Protein AF-A0A1G1LK94-F1 (afdb_monomer)

Nearest PDB structures (foldseek):
  8bf3-assembly1_A  TM=6.857E-01  e=1.288E-08  uncultured bacterium
  8bbp-assembly1_A  TM=6.852E-01  e=1.649E-08  uncultured bacterium
  7auy-assembly2_B  TM=5.727E-01  e=7.378E-09  uncultured bacterium
  7b1x-assembly1_A  TM=5.642E-01  e=3.062E-08  uncultured bacterium
  7atd-assembly2_B  TM=6.338E-01  e=6.047E-08  uncultured bacterium

Secondary structure (DSSP, 8-state):
-----------HHHHHHHHHHHHHHHHHHHHHHHHHHHHHS---S-HHHHHHHHHHHHHHHHHHHHHHHH-S---EEEEE--SS--EEEEE-TT--TTSPEEEEEEEPPTT--HHHHTHHHHHHHHHHT-EEEEE-----SS--HHHHHHHHHHHHHHHHHS-EEEEEEEEEEBTHHHHHHHHHHHH-TTT-SEEEEES-SSSSTTGGG----GGGGGG--EEEEE---SSHHHHHHHHHHHHHHHHTT--EEEEE-SSTGGGSHHHHHHHHHHHHHHHHHHHHTT---S---HHHHHHHHHHHHHH--

Structure (mmCIF, N/CA/C/O backbone):
data_AF-A0A1G1LK94-F1
#
_entry.id   AF-A0A1G1LK94-F1
#
loop_
_atom_site.group_PDB
_atom_site.id
_atom_site.type_symbol
_atom_site.label_atom_id
_atom_site.label_alt_id
_atom_site.label_comp_id
_atom_site.label_asym_id
_atom_site.label_entity_id
_atom_site.label_seq_id
_atom_site.pdbx_PDB_ins_code
_atom_site.Cartn_x
_atom_site.Cartn_y
_atom_site.Cartn_z
_atom_site.occupancy
_atom_site.B_iso_or_equiv
_atom_site.auth_seq_id
_atom_site.auth_comp_id
_atom_site.auth_asym_id
_atom_site.auth_atom_id
_atom_site.pdbx_PDB_model_num
ATOM 1 N N . MET A 1 1 ? 32.579 9.281 50.297 1.00 31.52 1 MET A N 1
ATOM 2 C CA . MET A 1 1 ? 32.222 10.697 50.062 1.00 31.52 1 MET A CA 1
ATOM 3 C C . MET A 1 1 ? 32.011 10.814 48.563 1.00 31.52 1 MET A C 1
ATOM 5 O O . MET A 1 1 ? 32.965 10.552 47.855 1.00 31.52 1 MET A O 1
ATOM 9 N N . THR A 1 2 ? 30.830 11.006 47.994 1.00 32.16 2 THR A N 1
ATOM 10 C CA . THR A 1 2 ? 29.564 11.594 48.456 1.00 32.16 2 THR A CA 1
ATOM 11 C C . THR A 1 2 ? 28.405 11.007 47.634 1.00 32.16 2 THR A C 1
ATOM 13 O O . THR A 1 2 ? 28.592 10.615 46.486 1.00 32.16 2 THR A O 1
ATOM 16 N N . HIS A 1 3 ? 27.232 10.940 48.264 1.00 27.25 3 HIS A N 1
ATOM 17 C CA . HIS A 1 3 ? 25.908 10.673 47.691 1.00 27.25 3 HIS A CA 1
ATOM 18 C C . HIS A 1 3 ? 25.437 11.779 46.722 1.00 27.25 3 HIS A C 1
ATOM 20 O O . HIS A 1 3 ? 25.830 12.924 46.920 1.00 27.25 3 HIS A O 1
ATOM 26 N N . ASP A 1 4 ? 24.611 11.436 45.717 1.00 30.23 4 ASP A N 1
ATOM 27 C CA . ASP A 1 4 ? 23.173 11.810 45.551 1.00 30.23 4 ASP A CA 1
ATOM 28 C C . ASP A 1 4 ? 22.697 11.463 44.118 1.00 30.23 4 ASP A C 1
ATOM 30 O O . ASP A 1 4 ? 23.427 11.718 43.169 1.00 30.23 4 ASP A O 1
ATOM 34 N N . ILE A 1 5 ? 21.649 10.666 43.849 1.00 33.19 5 ILE A N 1
ATOM 35 C CA . ILE A 1 5 ? 20.179 10.721 44.071 1.00 33.19 5 ILE A CA 1
ATOM 36 C C . ILE A 1 5 ? 19.416 10.991 42.746 1.00 33.19 5 ILE A C 1
ATOM 38 O O . ILE A 1 5 ? 19.599 11.997 42.077 1.00 33.19 5 ILE A O 1
ATOM 42 N N . SER A 1 6 ? 18.529 10.031 42.443 1.00 31.30 6 SER A N 1
ATOM 43 C CA . SER A 1 6 ? 17.297 10.052 41.629 1.00 31.30 6 SER A CA 1
ATOM 44 C C . SER A 1 6 ? 17.293 10.533 40.167 1.00 31.30 6 SER A C 1
ATOM 46 O O . SER A 1 6 ? 17.338 11.724 39.891 1.00 31.30 6 SER A O 1
ATOM 48 N N . ASP A 1 7 ? 16.915 9.621 39.264 1.00 31.12 7 ASP A N 1
ATOM 49 C CA . ASP A 1 7 ? 15.758 9.868 38.387 1.00 31.12 7 ASP A CA 1
ATOM 50 C C . ASP A 1 7 ? 14.928 8.576 38.280 1.00 31.12 7 ASP A C 1
ATOM 52 O O . ASP A 1 7 ? 15.239 7.634 37.546 1.00 31.12 7 ASP A O 1
ATOM 56 N N . GLY A 1 8 ? 13.895 8.493 39.121 1.00 36.06 8 GLY A N 1
ATOM 57 C CA . GLY A 1 8 ? 12.913 7.418 39.121 1.00 36.06 8 GLY A CA 1
ATOM 58 C C . GLY A 1 8 ? 11.915 7.615 37.988 1.00 36.06 8 GLY A C 1
ATOM 59 O O . GLY A 1 8 ? 10.798 8.071 38.218 1.00 36.06 8 GLY A O 1
ATOM 60 N N . ARG A 1 9 ? 12.281 7.227 36.763 1.00 33.22 9 ARG A N 1
ATOM 61 C CA . ARG A 1 9 ? 11.315 7.157 35.659 1.00 33.22 9 ARG A CA 1
ATOM 62 C C . ARG A 1 9 ? 10.450 5.913 35.801 1.00 33.22 9 ARG A C 1
ATOM 64 O O . ARG A 1 9 ? 10.831 4.796 35.452 1.00 33.22 9 ARG A O 1
ATOM 71 N N . ILE A 1 10 ? 9.253 6.129 36.332 1.00 37.91 10 ILE A N 1
ATOM 72 C CA . ILE A 1 10 ? 8.165 5.156 36.361 1.00 37.91 10 ILE A CA 1
ATOM 73 C C . ILE A 1 10 ? 7.834 4.768 34.915 1.00 37.91 10 ILE A C 1
ATOM 75 O O . ILE A 1 10 ? 7.409 5.596 34.117 1.00 37.91 10 ILE A O 1
ATOM 79 N N . ASN A 1 11 ? 8.023 3.493 34.577 1.00 34.31 11 ASN A N 1
ATOM 80 C CA . ASN A 1 11 ? 7.695 2.944 33.265 1.00 34.31 11 ASN A CA 1
ATOM 81 C C . ASN A 1 11 ? 6.155 2.919 33.068 1.00 34.31 11 ASN A C 1
ATOM 83 O O . ASN A 1 11 ? 5.475 2.133 33.743 1.00 34.31 11 ASN A O 1
ATOM 87 N N . PRO A 1 12 ? 5.579 3.722 32.147 1.00 40.44 12 PRO A N 1
ATOM 88 C CA . PRO A 1 12 ? 4.127 3.847 31.980 1.00 40.44 12 PRO A CA 1
ATOM 89 C C . PRO A 1 12 ? 3.460 2.567 31.444 1.00 40.44 12 PRO A C 1
ATOM 91 O O . PRO A 1 12 ? 2.247 2.398 31.583 1.00 40.44 12 PRO A O 1
ATOM 94 N N . PHE A 1 13 ? 4.231 1.611 30.911 1.00 38.12 13 PHE A N 1
ATOM 95 C CA . PHE A 1 13 ? 3.696 0.331 30.443 1.00 38.12 13 PHE A CA 1
ATOM 96 C C . PHE A 1 13 ? 3.370 -0.640 31.586 1.00 38.12 13 PHE A C 1
ATOM 98 O O . PHE A 1 13 ? 2.376 -1.361 31.495 1.00 38.12 13 PHE A O 1
ATOM 105 N N . LYS A 1 14 ? 4.117 -0.628 32.703 1.00 36.22 14 LYS A N 1
ATOM 106 C CA . LYS A 1 14 ? 3.835 -1.522 33.849 1.00 36.22 14 LYS A CA 1
ATOM 107 C C . LYS A 1 14 ? 2.515 -1.180 34.551 1.00 36.22 14 LYS A C 1
ATOM 109 O O . LYS A 1 14 ? 1.823 -2.081 35.022 1.00 36.22 14 LYS A O 1
ATOM 114 N N . HIS A 1 15 ? 2.109 0.090 34.552 1.00 37.94 15 HIS A N 1
ATOM 115 C CA . HIS A 1 15 ? 0.842 0.514 35.157 1.00 37.94 15 HIS A CA 1
ATOM 116 C C . HIS A 1 15 ? -0.397 0.120 34.342 1.00 37.94 15 HIS A C 1
ATOM 118 O O . HIS A 1 15 ? -1.461 -0.076 34.931 1.00 37.94 15 HIS A O 1
ATOM 124 N N . LYS A 1 16 ? -0.283 -0.052 33.017 1.00 38.09 16 LYS A N 1
ATOM 125 C CA . LYS A 1 16 ? -1.422 -0.430 32.161 1.00 38.09 16 LYS A CA 1
ATOM 126 C C . LYS A 1 16 ? -1.848 -1.886 32.401 1.00 38.09 16 LYS A C 1
ATOM 128 O O . LYS A 1 16 ? -3.030 -2.148 32.599 1.00 38.09 16 LYS A O 1
ATOM 133 N N . TYR A 1 17 ? -0.884 -2.803 32.529 1.00 36.00 17 TYR A N 1
ATOM 134 C CA . TYR A 1 17 ? -1.146 -4.208 32.881 1.00 36.00 17 TYR A CA 1
ATOM 135 C C . TYR A 1 17 ? -1.636 -4.380 34.324 1.00 36.00 17 TYR A C 1
ATOM 137 O O . TYR A 1 17 ? -2.545 -5.173 34.571 1.00 36.00 17 TYR A O 1
ATOM 145 N N . LEU A 1 18 ? -1.096 -3.600 35.269 1.00 33.22 18 LEU A N 1
ATOM 146 C CA . LEU A 1 18 ? -1.548 -3.628 36.662 1.00 33.22 18 LEU A CA 1
ATOM 147 C C . LEU A 1 18 ? -3.001 -3.140 36.788 1.00 33.22 18 LEU A C 1
ATOM 149 O O . LEU A 1 18 ? -3.782 -3.740 37.521 1.00 33.22 18 LEU A O 1
ATOM 153 N N . ARG A 1 19 ? -3.394 -2.117 36.010 1.00 34.94 19 ARG A N 1
ATOM 154 C CA . ARG A 1 19 ? -4.788 -1.652 35.912 1.00 34.94 19 ARG A CA 1
ATOM 155 C C . ARG A 1 19 ? -5.711 -2.712 35.311 1.00 34.94 19 ARG A C 1
ATOM 157 O O . ARG A 1 19 ? -6.786 -2.915 35.857 1.00 34.94 19 ARG A O 1
ATOM 164 N N . CYS A 1 20 ? -5.298 -3.439 34.270 1.00 37.25 20 CYS A N 1
ATOM 165 C CA . CYS A 1 20 ? -6.089 -4.547 33.715 1.00 37.25 20 CYS A CA 1
ATOM 166 C C . CYS A 1 20 ? -6.274 -5.703 34.714 1.00 37.25 20 CYS A C 1
ATOM 168 O O . CYS A 1 20 ? -7.361 -6.272 34.797 1.00 37.25 20 CYS A O 1
ATOM 170 N N . PHE A 1 21 ? -5.245 -6.027 35.505 1.00 40.62 21 PHE A N 1
ATOM 171 C CA . PHE A 1 21 ? -5.319 -7.100 36.500 1.00 40.62 21 PHE A CA 1
ATOM 172 C C . PHE A 1 21 ? -6.184 -6.710 37.709 1.00 40.62 21 PHE A C 1
ATOM 174 O O . PHE A 1 21 ? -7.033 -7.490 38.137 1.00 40.62 21 PHE A O 1
ATOM 181 N N . LEU A 1 22 ? -6.034 -5.477 38.211 1.00 36.00 22 LEU A N 1
ATOM 182 C CA . LEU A 1 22 ? -6.883 -4.918 39.267 1.00 36.00 22 LEU A CA 1
ATOM 183 C C . LEU A 1 22 ? -8.339 -4.783 38.814 1.00 36.00 22 LEU A C 1
ATOM 185 O O . LEU A 1 22 ? -9.231 -5.136 39.576 1.00 36.00 22 LEU A O 1
ATOM 189 N N . LEU A 1 23 ? -8.596 -4.350 37.576 1.00 36.22 23 LEU A N 1
ATOM 190 C CA . LEU A 1 23 ? -9.954 -4.235 37.042 1.00 36.22 23 LEU A CA 1
ATOM 191 C C . LEU A 1 23 ? -10.588 -5.613 36.811 1.00 36.22 23 LEU A C 1
ATOM 193 O O . LEU A 1 23 ? -11.743 -5.809 37.162 1.00 36.22 23 LEU A O 1
ATOM 197 N N . GLY A 1 24 ? -9.833 -6.597 36.308 1.00 41.12 24 GLY A N 1
ATOM 198 C CA . GLY A 1 24 ? -10.297 -7.983 36.188 1.00 41.12 24 GLY A CA 1
ATOM 199 C C . GLY A 1 24 ? -10.578 -8.640 37.545 1.00 41.12 24 GLY A C 1
ATOM 200 O O . GLY A 1 24 ? -11.542 -9.393 37.681 1.00 41.12 24 GLY A O 1
ATOM 201 N N . PHE A 1 25 ? -9.783 -8.321 38.570 1.00 43.12 25 PHE A N 1
ATOM 202 C CA . PHE A 1 25 ? -10.006 -8.766 39.946 1.00 43.12 25 PHE A CA 1
ATOM 203 C C . PHE A 1 25 ? -11.227 -8.084 40.582 1.00 43.12 25 PHE A C 1
ATOM 205 O O . PHE A 1 25 ? -12.052 -8.762 41.191 1.00 43.12 25 PHE A O 1
ATOM 212 N N . LEU A 1 26 ? -11.389 -6.772 40.389 1.00 40.81 26 LEU A N 1
ATOM 213 C CA . LEU A 1 26 ? -12.547 -6.003 40.856 1.00 40.81 26 LEU A CA 1
ATOM 214 C C . LEU A 1 26 ? -13.839 -6.426 40.146 1.00 40.81 26 LEU A C 1
ATOM 216 O O . LEU A 1 26 ? -14.861 -6.572 40.804 1.00 40.81 26 LEU A O 1
ATOM 220 N N . LEU A 1 27 ? -13.788 -6.712 38.841 1.00 46.03 27 LEU A N 1
ATOM 221 C CA . LEU A 1 27 ? -14.913 -7.252 38.075 1.00 46.03 27 LEU A CA 1
ATOM 222 C C . LEU A 1 27 ? -15.286 -8.654 38.554 1.00 46.03 27 LEU A C 1
ATOM 224 O O . LEU A 1 27 ? -16.459 -8.903 38.795 1.00 46.03 27 LEU A O 1
ATOM 228 N N . LYS A 1 28 ? -14.317 -9.557 38.765 1.00 48.88 28 LYS A N 1
ATOM 229 C CA . LYS A 1 28 ? -14.590 -10.903 39.307 1.00 48.88 28 LYS A CA 1
ATOM 230 C C . LYS A 1 28 ? -15.156 -10.858 40.726 1.00 48.88 28 LYS A C 1
ATOM 232 O O . LYS A 1 28 ? -16.061 -11.627 41.040 1.00 48.88 28 LYS A O 1
ATOM 237 N N . ARG A 1 29 ? -14.638 -9.967 41.576 1.00 48.84 29 ARG A N 1
ATOM 238 C CA . ARG A 1 29 ? -15.122 -9.786 42.949 1.00 48.84 29 ARG A CA 1
ATOM 239 C C . ARG A 1 29 ? -16.520 -9.170 42.968 1.00 48.84 29 ARG A C 1
ATOM 241 O O . ARG A 1 29 ? -17.386 -9.705 43.647 1.00 48.84 29 ARG A O 1
ATOM 248 N N . GLY A 1 30 ? -16.764 -8.149 42.146 1.00 53.41 30 GLY A N 1
ATOM 249 C CA . GLY A 1 30 ? -18.087 -7.556 41.954 1.00 53.41 30 GLY A CA 1
ATOM 250 C C . GLY A 1 30 ? -19.100 -8.558 41.398 1.00 53.41 30 GLY A C 1
ATOM 251 O O . GLY A 1 30 ? -20.217 -8.627 41.889 1.00 53.41 30 GLY A O 1
ATOM 252 N N . PHE A 1 31 ? -18.707 -9.410 40.446 1.00 51.00 31 PHE A N 1
ATOM 253 C CA . PHE A 1 31 ? -19.580 -10.457 39.902 1.00 51.00 31 PHE A CA 1
ATOM 254 C C . PHE A 1 31 ? -19.944 -11.513 40.952 1.00 51.00 31 PHE A C 1
ATOM 256 O O . PHE A 1 31 ? -21.089 -11.954 41.006 1.00 51.00 31 PHE A O 1
ATOM 263 N N . LYS A 1 32 ? -18.986 -11.886 41.811 1.00 49.00 32 LYS A N 1
ATOM 264 C CA . LYS A 1 32 ? -19.215 -12.824 42.914 1.00 49.00 32 LYS A CA 1
ATOM 265 C C . LYS A 1 32 ? -20.103 -12.216 44.002 1.00 49.00 32 LYS A C 1
ATOM 267 O O . LYS A 1 32 ? -21.049 -12.864 44.422 1.00 49.00 32 LYS A O 1
ATOM 272 N N . GLU A 1 33 ? -19.874 -10.961 44.388 1.00 53.31 33 GLU A N 1
ATOM 273 C CA . GLU A 1 33 ? -20.733 -10.241 45.341 1.00 53.31 33 GLU A CA 1
ATOM 274 C C . GLU A 1 33 ? -22.158 -10.046 44.794 1.00 53.31 33 GLU A C 1
ATOM 276 O O . GLU A 1 33 ? -23.124 -10.177 45.541 1.00 53.31 33 GLU A O 1
ATOM 281 N N . ILE A 1 34 ? -22.313 -9.825 43.483 1.00 51.97 34 ILE A N 1
ATOM 282 C CA . ILE A 1 34 ? -23.619 -9.779 42.808 1.00 51.97 34 ILE A CA 1
ATOM 283 C C . ILE A 1 34 ? -24.277 -11.164 42.787 1.00 51.97 34 ILE A C 1
ATOM 285 O O . ILE A 1 34 ? -25.468 -11.259 43.071 1.00 51.97 34 ILE A O 1
ATOM 289 N N . GLN A 1 35 ? -23.540 -12.242 42.492 1.00 51.91 35 GLN A N 1
ATOM 290 C CA . GLN A 1 35 ? -24.077 -13.607 42.572 1.00 51.91 35 GLN A CA 1
ATOM 291 C C . GLN A 1 35 ? -24.520 -13.954 43.996 1.00 51.91 35 GLN A C 1
ATOM 293 O O . GLN A 1 35 ? -25.634 -14.439 44.178 1.00 51.91 35 GLN A O 1
ATOM 298 N N . ASP A 1 36 ? -23.701 -13.648 45.001 1.00 54.91 36 ASP A N 1
ATOM 299 C CA . ASP A 1 36 ? -24.005 -13.909 46.409 1.00 54.91 36 ASP A CA 1
ATOM 300 C C . ASP A 1 36 ? -25.201 -13.058 46.888 1.00 54.91 36 ASP A C 1
ATOM 302 O O . ASP A 1 36 ? -26.041 -13.531 47.655 1.00 54.91 36 ASP A O 1
ATOM 306 N N . TRP A 1 37 ? -25.354 -11.832 46.375 1.00 49.59 37 TRP A N 1
ATOM 307 C CA . TRP A 1 37 ? -26.510 -10.966 46.637 1.00 49.59 37 TRP A CA 1
ATOM 308 C C . TRP A 1 37 ? -27.798 -11.451 45.949 1.00 49.59 37 TRP A C 1
ATOM 310 O O . TRP A 1 37 ? -28.868 -11.419 46.559 1.00 49.59 37 TRP A O 1
ATOM 320 N N . VAL A 1 38 ? -27.704 -11.948 44.710 1.00 51.69 38 VAL A N 1
ATOM 321 C CA . VAL A 1 38 ? -28.832 -12.503 43.936 1.00 51.69 38 VAL A CA 1
ATOM 322 C C . VAL A 1 38 ? -29.301 -13.849 44.497 1.00 51.69 38 VAL A C 1
ATOM 324 O O . VAL A 1 38 ? -30.497 -14.139 44.470 1.00 51.69 38 VAL A O 1
ATOM 327 N N . VAL A 1 39 ? -28.383 -14.668 45.016 1.00 57.34 39 VAL A N 1
ATOM 328 C CA . VAL A 1 39 ? -28.680 -16.011 45.540 1.00 57.34 39 VAL A CA 1
ATOM 329 C C . VAL A 1 39 ? -29.054 -15.976 47.030 1.00 57.34 39 VAL A C 1
ATOM 331 O O . VAL A 1 39 ? -29.892 -16.762 47.467 1.00 57.34 39 VAL A O 1
ATOM 334 N N . GLY A 1 40 ? -28.485 -15.054 47.817 1.00 48.28 40 GLY A N 1
ATOM 335 C CA . GLY A 1 40 ? -28.589 -15.047 49.282 1.00 48.28 40 GLY A CA 1
ATOM 336 C C . GLY A 1 40 ? -29.828 -14.376 49.883 1.00 48.28 40 GLY A C 1
ATOM 337 O O . GLY A 1 40 ? -30.099 -14.562 51.070 1.00 48.28 40 GLY A O 1
ATOM 338 N N . ARG A 1 41 ? -30.613 -13.606 49.119 1.00 47.66 41 ARG A N 1
ATOM 339 C CA . ARG A 1 41 ? -31.875 -13.027 49.614 1.00 47.66 41 ARG A CA 1
ATOM 340 C C . ARG A 1 41 ? -33.011 -13.323 48.654 1.00 47.66 41 ARG A C 1
ATOM 342 O O . ARG A 1 41 ? -32.983 -12.912 47.500 1.00 47.66 41 ARG A O 1
ATOM 349 N N . GLY A 1 42 ? -34.045 -13.992 49.163 1.00 49.06 42 GLY A N 1
ATOM 350 C CA . GLY A 1 42 ? -35.291 -14.256 48.451 1.00 49.06 42 GLY A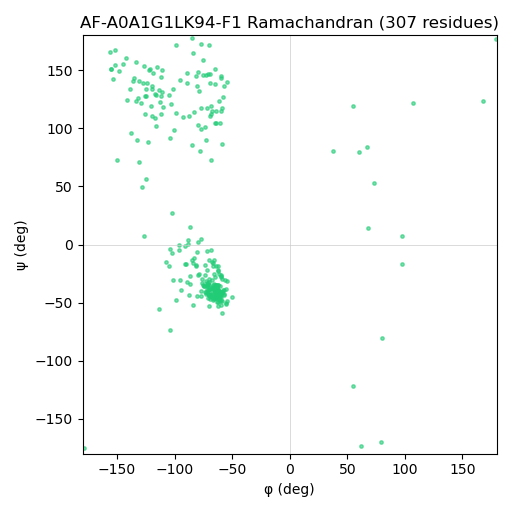 CA 1
ATOM 351 C C . GLY A 1 42 ? -35.978 -12.962 48.018 1.00 49.06 42 GLY A C 1
ATOM 352 O O . GLY A 1 42 ? -36.841 -12.435 48.717 1.00 49.06 42 GLY A O 1
ATOM 353 N N . MET A 1 43 ? -35.605 -12.443 46.851 1.00 46.41 43 MET A N 1
ATOM 354 C CA . MET 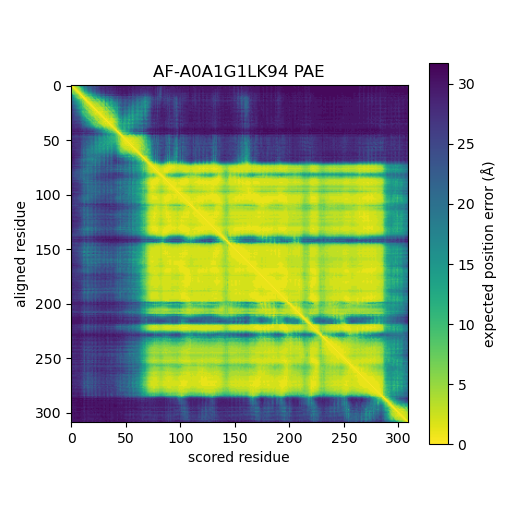A 1 43 ? -36.191 -11.237 46.294 1.00 46.41 43 MET A CA 1
ATOM 355 C C . MET A 1 43 ? -37.463 -11.622 45.540 1.00 46.41 43 MET A C 1
ATOM 357 O O . MET A 1 43 ? -37.475 -11.853 44.329 1.00 46.41 43 MET A O 1
ATOM 361 N N . LYS A 1 44 ? -38.578 -11.703 46.275 1.00 50.78 44 LYS A N 1
ATOM 362 C CA . LYS A 1 44 ? -39.901 -11.659 45.654 1.00 50.78 44 LYS A CA 1
ATOM 363 C C . LYS A 1 44 ? -40.047 -10.316 44.929 1.00 50.78 44 LYS A C 1
ATOM 365 O O . LYS A 1 44 ? -40.318 -9.291 45.537 1.00 50.78 44 LYS A O 1
ATOM 370 N N . ARG A 1 45 ? -39.941 -10.399 43.601 1.00 54.69 45 ARG A N 1
ATOM 371 C CA . ARG A 1 45 ? -40.704 -9.620 42.616 1.00 54.69 45 ARG A CA 1
ATOM 372 C C . ARG A 1 45 ? -40.420 -8.112 42.576 1.00 54.69 45 ARG A C 1
ATOM 374 O O . ARG A 1 45 ? -41.227 -7.315 43.030 1.00 54.69 45 ARG A O 1
ATOM 381 N N . ASN A 1 46 ? -39.368 -7.728 41.850 1.00 57.22 46 ASN A N 1
ATOM 382 C CA . ASN A 1 46 ? -39.434 -6.518 41.024 1.00 57.22 46 ASN A CA 1
ATOM 383 C C . ASN A 1 46 ? -38.532 -6.637 39.785 1.00 57.22 46 ASN A C 1
ATOM 385 O O . ASN A 1 46 ? -37.468 -6.031 39.681 1.00 57.22 46 ASN A O 1
ATOM 389 N N . ARG A 1 47 ? -38.972 -7.468 38.828 1.00 58.69 47 ARG A N 1
ATOM 390 C CA . ARG A 1 47 ? -38.293 -7.684 37.535 1.00 58.69 47 ARG A CA 1
ATOM 391 C C . ARG A 1 47 ? -38.056 -6.371 36.777 1.00 58.69 47 ARG A C 1
ATOM 393 O O . ARG A 1 47 ? -37.032 -6.240 36.119 1.00 58.69 47 ARG A O 1
ATOM 400 N N . SER A 1 48 ? -38.938 -5.385 36.947 1.00 61.06 48 SER A N 1
ATOM 401 C CA . SER A 1 48 ? -38.802 -4.047 36.361 1.00 61.06 48 SER A CA 1
ATOM 402 C C . SER A 1 48 ? -37.603 -3.271 36.911 1.00 61.06 48 SER A C 1
ATOM 404 O O . SER A 1 48 ? -36.951 -2.559 36.159 1.00 61.06 48 SER A O 1
ATOM 406 N N . PHE A 1 49 ? -37.264 -3.440 38.195 1.00 68.19 49 PHE A N 1
ATOM 407 C CA . PHE A 1 49 ? -36.119 -2.761 38.810 1.00 68.19 49 PHE A CA 1
ATOM 408 C C . PHE A 1 49 ? -34.793 -3.369 38.342 1.00 68.19 49 PHE A C 1
ATOM 410 O O . PHE A 1 49 ? -33.867 -2.641 38.006 1.00 68.19 49 PHE A O 1
ATOM 417 N N . LEU A 1 50 ? -34.725 -4.702 38.237 1.00 67.25 50 LEU A N 1
ATOM 418 C CA . LEU A 1 50 ? -33.553 -5.396 37.695 1.00 67.25 50 LEU A CA 1
ATOM 419 C C . LEU A 1 50 ? -33.341 -5.071 36.206 1.00 67.25 50 LEU A C 1
ATOM 421 O O . LEU A 1 50 ? -32.208 -4.881 35.779 1.00 67.25 50 LEU A O 1
ATOM 425 N N . PHE A 1 51 ? -34.425 -4.964 35.431 1.00 72.88 51 PHE A N 1
ATOM 426 C CA . PHE A 1 51 ? -34.376 -4.566 34.024 1.00 72.88 51 PHE A CA 1
ATOM 427 C C . PHE A 1 51 ? -33.915 -3.113 33.852 1.00 72.88 51 PHE A C 1
ATOM 429 O O . PHE A 1 51 ? -32.995 -2.861 33.083 1.00 72.88 51 PHE A O 1
ATOM 436 N N . LEU A 1 52 ? -34.483 -2.167 34.609 1.00 76.00 52 LEU A N 1
ATOM 437 C CA . LEU A 1 52 ? -34.054 -0.762 34.587 1.00 76.00 52 LEU A CA 1
ATOM 438 C C . LEU A 1 52 ? -32.605 -0.595 35.056 1.00 76.00 52 LEU A C 1
ATOM 440 O O . LEU A 1 52 ? -31.867 0.196 34.476 1.00 76.00 52 LEU A O 1
ATOM 444 N N . PHE A 1 53 ? -32.174 -1.372 36.053 1.00 77.56 53 PHE A N 1
ATOM 445 C CA . PHE A 1 53 ? -30.784 -1.397 36.497 1.00 77.56 53 PHE A CA 1
ATOM 446 C C . PHE A 1 53 ? -29.851 -1.944 35.410 1.00 77.56 53 PHE A C 1
ATOM 448 O O . PHE A 1 53 ? -28.824 -1.334 35.150 1.00 77.56 53 PHE A O 1
ATOM 455 N N . LEU A 1 54 ? -30.213 -3.035 34.725 1.00 76.50 54 LEU A N 1
ATOM 456 C CA . LEU A 1 54 ? -29.436 -3.586 33.605 1.00 76.50 54 LEU A CA 1
ATOM 457 C C . LEU A 1 54 ? -29.361 -2.623 32.417 1.00 76.50 54 LEU A C 1
ATOM 459 O O . LEU A 1 54 ? -28.282 -2.426 31.870 1.00 76.50 54 LEU A O 1
ATOM 463 N N . VAL A 1 55 ? -30.475 -1.993 32.039 1.00 77.19 55 VAL A N 1
ATOM 464 C CA . VAL A 1 55 ? -30.508 -0.999 30.955 1.00 77.19 55 VAL A CA 1
ATOM 465 C C . VAL A 1 55 ? -29.682 0.230 31.332 1.00 77.19 55 VAL A C 1
ATOM 467 O O . VAL A 1 55 ? -28.856 0.665 30.537 1.00 77.19 55 VAL A O 1
ATOM 470 N N . GLY A 1 56 ? -29.831 0.746 32.556 1.00 74.69 56 GLY A N 1
ATOM 471 C CA . GLY A 1 56 ? -29.019 1.851 33.066 1.00 74.69 56 GLY A CA 1
ATOM 472 C C . GLY A 1 56 ? -27.533 1.496 33.144 1.00 74.69 56 GLY A C 1
ATOM 473 O O . GLY A 1 56 ? -26.689 2.301 32.764 1.00 74.69 56 GLY A O 1
ATOM 474 N N . PHE A 1 57 ? -27.204 0.269 33.549 1.00 75.88 57 PHE A N 1
ATOM 475 C CA . PHE A 1 57 ? -25.835 -0.236 33.585 1.00 75.88 57 PHE A CA 1
ATOM 476 C C . PHE A 1 57 ? -25.239 -0.342 32.178 1.00 75.88 57 PHE A C 1
ATOM 478 O O . PHE A 1 57 ? -24.129 0.130 31.965 1.00 75.88 57 PHE A O 1
ATOM 485 N N . ILE A 1 58 ? -25.977 -0.873 31.199 1.00 72.56 58 ILE A N 1
ATOM 486 C CA . ILE A 1 58 ? 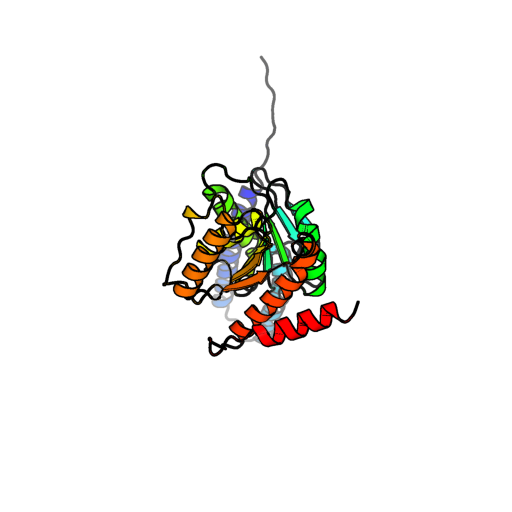-25.552 -0.931 29.790 1.00 72.56 58 ILE A CA 1
ATOM 487 C C . ILE A 1 58 ? -25.385 0.478 29.211 1.00 72.56 58 ILE A C 1
ATOM 489 O O . ILE A 1 58 ? -24.433 0.718 28.476 1.00 72.56 58 ILE A O 1
ATOM 493 N N . PHE A 1 59 ? -26.259 1.423 29.559 1.00 69.56 59 PHE A N 1
ATOM 494 C CA . PHE A 1 59 ? -26.175 2.796 29.062 1.00 69.56 59 PHE A CA 1
ATOM 495 C C . PHE A 1 59 ? -24.960 3.536 29.644 1.00 69.56 59 PHE A C 1
ATOM 497 O O . PHE A 1 59 ? -24.189 4.144 28.907 1.00 69.56 59 PHE A O 1
ATOM 504 N N . VAL A 1 60 ? -24.733 3.420 30.957 1.00 62.31 60 VAL A N 1
ATOM 505 C CA . VAL A 1 60 ? -23.605 4.063 31.651 1.00 62.31 60 VAL A CA 1
ATOM 506 C C . VAL A 1 60 ? -22.272 3.407 31.278 1.00 62.31 60 VAL A C 1
ATOM 508 O O . VAL A 1 60 ? -21.322 4.108 30.933 1.00 62.31 60 VAL A O 1
ATOM 511 N N . PHE A 1 61 ? -22.185 2.072 31.269 1.00 60.00 61 PHE A N 1
ATOM 512 C CA . PHE A 1 61 ? -20.952 1.373 30.890 1.00 60.00 61 PHE A CA 1
ATOM 513 C C . PHE A 1 61 ? -20.707 1.365 29.382 1.00 60.00 61 PHE A C 1
ATOM 515 O O . PHE A 1 61 ? -19.550 1.387 28.972 1.00 60.00 61 PHE A O 1
ATOM 522 N N . GLY A 1 62 ? -21.745 1.390 28.546 1.00 57.88 62 GLY A N 1
ATOM 523 C CA . GLY A 1 62 ? -21.607 1.503 27.094 1.00 57.88 62 GLY A CA 1
ATOM 524 C C . GLY A 1 62 ? -20.928 2.811 26.689 1.00 57.88 62 GLY A C 1
ATOM 525 O O . GLY A 1 62 ? -20.001 2.794 25.884 1.00 57.88 62 GLY A O 1
ATOM 526 N N . GLN A 1 63 ? -21.301 3.927 27.325 1.00 54.09 63 GLN A N 1
ATOM 527 C CA . GLN A 1 63 ? -20.663 5.231 27.103 1.00 54.09 63 GLN A CA 1
ATOM 528 C C . GLN A 1 63 ? -19.234 5.289 27.673 1.00 54.09 63 GLN A C 1
ATOM 530 O O . GLN A 1 63 ? -18.332 5.833 27.038 1.00 54.09 63 GLN A O 1
ATOM 535 N N . MET A 1 64 ? -18.994 4.671 28.837 1.00 47.75 64 MET A N 1
ATOM 536 C CA . MET A 1 64 ? -17.668 4.630 29.473 1.00 47.75 64 MET A CA 1
ATOM 537 C C . MET A 1 64 ? -16.673 3.710 28.742 1.00 47.75 64 MET A C 1
ATOM 539 O O . MET A 1 64 ? -15.464 3.878 28.882 1.00 47.75 64 MET A O 1
ATOM 543 N N . SER A 1 65 ? -17.162 2.749 27.948 1.00 54.41 65 SER A N 1
ATOM 544 C CA . SER A 1 65 ? -16.325 1.779 27.230 1.00 54.41 65 SER A CA 1
ATOM 545 C C . SER A 1 65 ? -15.603 2.387 26.027 1.00 54.41 65 SER A C 1
ATOM 547 O O . SER A 1 65 ? -14.458 2.028 25.783 1.00 54.41 65 SER A O 1
ATOM 549 N N . TYR A 1 66 ? -16.213 3.326 25.299 1.00 50.81 66 TYR A N 1
ATOM 550 C CA . TYR A 1 66 ? -15.603 3.891 24.086 1.00 50.81 66 TYR A CA 1
ATOM 551 C C . TYR A 1 66 ? -14.399 4.788 24.390 1.00 50.81 66 TYR A C 1
ATOM 553 O O . TYR A 1 66 ? -13.303 4.565 23.874 1.00 50.81 66 TYR A O 1
ATOM 561 N N . THR A 1 67 ? -14.575 5.769 25.275 1.00 46.50 67 THR A N 1
ATOM 562 C CA . THR A 1 67 ? -13.532 6.751 25.611 1.00 46.50 67 THR A CA 1
ATOM 563 C C . THR A 1 67 ? -12.395 6.139 26.430 1.00 46.50 67 THR A C 1
ATOM 565 O O . THR A 1 67 ? -11.237 6.520 26.261 1.00 46.50 67 THR A O 1
ATOM 568 N N . ALA A 1 68 ? -12.691 5.149 27.281 1.00 50.28 68 ALA A N 1
ATOM 569 C CA . ALA A 1 68 ? -11.687 4.489 28.113 1.00 50.28 68 ALA A CA 1
ATOM 570 C C . ALA A 1 68 ? -10.846 3.432 27.367 1.0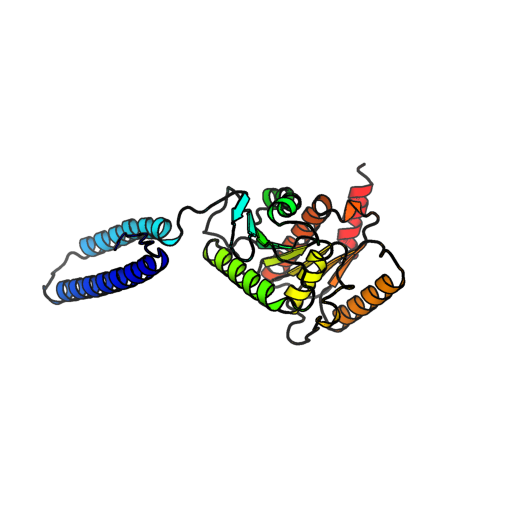0 50.28 68 ALA A C 1
ATOM 572 O O . ALA A 1 68 ? -9.716 3.176 27.790 1.00 50.28 68 ALA A O 1
ATOM 573 N N . PHE A 1 69 ? -11.355 2.821 26.283 1.00 49.16 69 PHE A N 1
ATOM 574 C CA . PHE A 1 69 ? -10.611 1.808 25.513 1.00 49.16 69 PHE A CA 1
ATOM 575 C C . PHE A 1 69 ? -9.854 2.360 24.304 1.00 49.16 69 PHE A C 1
ATOM 577 O O . PHE A 1 69 ? -8.734 1.910 24.059 1.00 49.16 69 PHE A O 1
ATOM 584 N N . PHE A 1 70 ? -10.422 3.316 23.564 1.00 52.72 70 PHE A N 1
ATOM 585 C CA . PHE A 1 70 ? -9.863 3.742 22.272 1.00 52.72 70 PHE A CA 1
ATOM 586 C C . PHE A 1 70 ? -9.083 5.060 22.325 1.00 52.72 70 PHE A C 1
ATOM 588 O O . PHE A 1 70 ? -8.398 5.402 21.363 1.00 52.72 70 PHE A O 1
ATOM 595 N N . GLY A 1 71 ? -9.107 5.767 23.462 1.00 59.47 71 GLY A N 1
ATOM 596 C CA . GLY A 1 71 ? -8.584 7.130 23.531 1.00 59.47 71 GLY A CA 1
ATOM 597 C C . GLY A 1 71 ? -9.363 8.071 22.607 1.00 59.47 71 GLY A C 1
ATOM 598 O O . GLY A 1 71 ? -10.385 7.705 22.030 1.00 59.47 71 GLY A O 1
ATOM 599 N N . GLU A 1 72 ? -8.897 9.308 22.482 1.00 68.75 72 GLU A N 1
ATOM 600 C CA . GLU A 1 72 ? -9.424 10.227 21.476 1.00 68.75 72 GLU A CA 1
ATOM 601 C C . GLU A 1 72 ? -9.022 9.716 20.083 1.00 68.75 72 GLU A C 1
ATOM 603 O O . GLU A 1 72 ? -7.832 9.555 19.795 1.00 68.75 72 GLU A O 1
ATOM 608 N N . VAL A 1 73 ? -10.011 9.403 19.239 1.00 83.62 73 VAL A N 1
ATOM 609 C CA . VAL A 1 73 ? -9.780 8.985 17.851 1.00 83.62 73 VAL A CA 1
ATOM 610 C C . VAL A 1 73 ? -9.139 10.154 17.111 1.00 83.62 73 VAL A C 1
ATOM 612 O O . VAL A 1 73 ? -9.754 11.205 16.946 1.00 83.62 73 VAL A O 1
ATOM 615 N N . LYS A 1 74 ? -7.893 9.977 16.671 1.00 92.19 74 LYS A N 1
ATOM 616 C CA . LYS A 1 74 ? -7.160 11.025 15.961 1.00 92.19 74 LYS A CA 1
ATOM 617 C C . LYS A 1 74 ? -7.539 11.005 14.486 1.00 92.19 74 LYS A C 1
ATOM 619 O O . LYS A 1 74 ? -7.218 10.058 13.775 1.00 92.19 74 LYS A O 1
ATOM 624 N N . THR A 1 75 ? -8.192 12.064 14.026 1.00 95.50 75 THR A N 1
ATOM 625 C CA . THR A 1 75 ? -8.434 12.298 12.600 1.00 95.50 75 THR A CA 1
ATOM 626 C C . THR A 1 75 ? -7.417 13.289 12.024 1.00 95.50 75 THR A C 1
ATOM 628 O O . THR A 1 75 ? -6.601 13.879 12.741 1.00 95.50 75 THR A O 1
ATOM 631 N N . GLY A 1 76 ? -7.425 13.446 10.703 1.00 97.06 76 GLY A N 1
ATOM 632 C CA . GLY A 1 76 ? -6.477 14.276 9.971 1.00 97.06 76 GLY A CA 1
ATOM 633 C C . GLY A 1 76 ? -5.122 13.603 9.752 1.00 97.06 76 GLY A C 1
ATOM 634 O O . GLY A 1 76 ? -4.956 12.402 9.963 1.00 97.06 76 GLY A O 1
ATOM 635 N N . LEU A 1 77 ? -4.164 14.396 9.270 1.00 97.81 77 LEU A N 1
ATOM 636 C CA . LEU A 1 77 ? -2.779 13.974 9.070 1.00 97.81 77 LEU A CA 1
ATOM 637 C C . LEU A 1 77 ? -2.038 13.991 10.411 1.00 97.81 77 LEU A C 1
ATOM 639 O O . LEU A 1 77 ? -2.104 14.976 11.143 1.00 97.81 77 LEU A O 1
ATOM 643 N N . GLN A 1 78 ? -1.318 12.917 10.712 1.00 96.94 78 GLN A N 1
ATOM 644 C CA . GLN A 1 78 ? -0.549 12.749 11.939 1.00 96.94 78 GLN A CA 1
ATOM 645 C C . GLN A 1 78 ? 0.835 12.187 11.614 1.00 96.94 78 GLN A C 1
ATOM 647 O O . GLN A 1 78 ? 0.959 11.304 10.766 1.00 96.94 78 GLN A O 1
ATOM 652 N N . ASN A 1 79 ? 1.852 12.648 12.344 1.00 96.06 79 ASN A N 1
ATOM 653 C CA . ASN A 1 79 ? 3.220 12.136 12.276 1.00 96.06 79 ASN A CA 1
ATOM 654 C C . ASN A 1 79 ? 3.589 11.512 13.624 1.00 96.06 79 ASN A C 1
ATOM 656 O O . ASN A 1 79 ? 3.414 12.124 14.680 1.00 96.06 79 ASN A O 1
ATOM 660 N N . VAL A 1 80 ? 4.077 10.276 13.594 1.00 93.50 80 VAL A N 1
ATOM 661 C CA . VAL A 1 80 ? 4.461 9.509 14.777 1.00 93.50 80 VAL A CA 1
ATOM 662 C C . VAL A 1 80 ? 5.950 9.212 14.708 1.00 93.50 80 VAL A C 1
ATOM 664 O O . VAL A 1 80 ? 6.409 8.386 13.917 1.00 93.50 80 VAL A O 1
ATOM 667 N N . ALA A 1 81 ? 6.707 9.878 15.576 1.00 89.44 81 ALA A N 1
ATOM 668 C CA . ALA A 1 81 ? 8.116 9.578 15.779 1.00 89.44 81 ALA A CA 1
ATOM 669 C C . ALA A 1 81 ? 8.292 8.235 16.513 1.00 89.44 81 ALA A C 1
ATOM 671 O O . ALA A 1 81 ? 7.488 7.861 17.371 1.00 89.44 81 ALA A O 1
ATOM 672 N N . SER A 1 82 ? 9.362 7.516 16.184 1.00 85.62 82 SER A N 1
ATOM 673 C CA . SER A 1 82 ? 9.758 6.261 16.824 1.00 85.62 82 SER A CA 1
ATOM 674 C C . SER A 1 82 ? 11.277 6.140 16.803 1.00 85.62 82 SER A C 1
ATOM 676 O O . SER A 1 82 ? 11.908 6.580 15.844 1.00 85.62 82 SER A O 1
ATOM 678 N N . ASP A 1 83 ? 11.842 5.481 17.814 1.00 77.75 83 ASP A N 1
ATOM 679 C CA . ASP A 1 83 ? 13.288 5.249 17.931 1.00 77.75 83 ASP A CA 1
ATOM 680 C C . ASP A 1 83 ? 13.839 4.309 16.843 1.00 77.75 83 ASP A C 1
ATOM 682 O O . ASP A 1 83 ? 15.046 4.268 16.622 1.00 77.75 83 ASP A O 1
ATOM 686 N N . GLN A 1 84 ? 12.967 3.535 16.179 1.00 83.88 84 GLN A N 1
ATOM 687 C CA . GLN A 1 84 ? 13.352 2.638 15.088 1.00 83.88 84 GLN A CA 1
ATOM 688 C C . GLN A 1 84 ? 12.965 3.221 13.726 1.00 83.88 84 GLN A C 1
ATOM 690 O O . GLN A 1 84 ? 13.831 3.686 12.990 1.00 83.88 84 GLN A O 1
ATOM 695 N N . TYR A 1 85 ? 11.670 3.214 13.395 1.00 88.19 85 TYR A N 1
ATOM 696 C CA . TYR A 1 85 ? 11.141 3.774 12.152 1.00 88.19 85 TYR A CA 1
ATOM 697 C C . TYR A 1 85 ? 9.913 4.634 12.472 1.00 88.19 85 TYR A C 1
ATOM 699 O O . TYR A 1 85 ? 8.989 4.171 13.127 1.00 88.19 85 TYR A O 1
ATOM 707 N N . GLY A 1 86 ? 9.895 5.910 12.087 1.00 92.00 86 GLY A N 1
ATOM 708 C CA . GLY A 1 86 ? 8.688 6.742 12.219 1.00 92.00 86 GLY A CA 1
ATOM 709 C C . GLY A 1 86 ? 7.586 6.316 11.241 1.00 92.00 86 GLY A C 1
ATOM 710 O O . GLY A 1 86 ? 7.815 5.496 10.354 1.00 92.00 86 GLY A O 1
ATOM 711 N N . TYR A 1 87 ? 6.387 6.873 11.372 1.00 96.19 87 TYR A N 1
ATOM 712 C CA . TYR A 1 87 ? 5.353 6.754 10.341 1.00 96.19 87 TYR A CA 1
ATOM 713 C C . TYR A 1 87 ? 4.407 7.948 10.358 1.00 96.19 87 TYR A C 1
ATOM 715 O O . TYR A 1 87 ? 4.181 8.565 11.398 1.00 96.19 87 TYR A O 1
ATOM 723 N N . SER A 1 88 ? 3.803 8.217 9.210 1.00 97.75 88 SER A N 1
ATOM 724 C CA . SER A 1 88 ? 2.724 9.183 9.049 1.00 97.75 88 SER A CA 1
ATOM 725 C C . SER A 1 88 ? 1.429 8.455 8.732 1.00 97.75 88 SER A C 1
ATOM 727 O O . SER A 1 88 ? 1.435 7.375 8.140 1.00 97.75 88 SER A O 1
ATOM 729 N N . PHE A 1 89 ? 0.295 9.016 9.126 1.00 98.25 89 PHE A N 1
ATOM 730 C CA . PHE A 1 89 ? -1.002 8.470 8.752 1.00 98.25 89 PHE A CA 1
ATOM 731 C C . PHE A 1 89 ? -2.025 9.571 8.533 1.00 98.25 89 PHE A C 1
ATOM 733 O O . PHE A 1 89 ? -1.921 10.659 9.095 1.00 98.25 89 PHE A O 1
ATOM 740 N N . TYR A 1 90 ? -3.033 9.264 7.728 1.00 98.56 90 TYR A N 1
ATOM 741 C CA . TYR A 1 90 ? -4.186 10.123 7.515 1.00 98.56 90 TYR A CA 1
ATOM 742 C C . TYR A 1 90 ? -5.466 9.350 7.807 1.00 98.56 90 TYR A C 1
ATOM 744 O O . TYR A 1 90 ? -5.634 8.218 7.349 1.00 98.56 90 TYR A O 1
ATOM 752 N N . VAL A 1 91 ? -6.364 9.979 8.560 1.00 98.44 91 VAL A N 1
ATOM 753 C CA . VAL A 1 91 ? -7.708 9.471 8.838 1.00 98.44 91 VAL A CA 1
ATOM 754 C C . VAL A 1 91 ? -8.722 10.551 8.446 1.00 98.44 91 VAL A C 1
ATOM 756 O O . VAL A 1 91 ? -8.574 11.695 8.889 1.00 98.44 91 VAL A O 1
ATOM 759 N N . PRO A 1 92 ? -9.741 10.236 7.630 1.00 97.56 92 PRO A N 1
ATOM 760 C CA . PRO A 1 92 ? -10.763 11.200 7.233 1.00 97.56 92 PRO A CA 1
ATOM 761 C C . PRO A 1 92 ? -11.450 11.883 8.433 1.00 97.56 92 PRO A C 1
ATOM 763 O O . PRO A 1 92 ? -11.698 11.226 9.445 1.00 97.56 92 PRO A O 1
ATOM 766 N N . PRO A 1 93 ? -11.746 13.199 8.377 1.00 94.81 93 PRO A N 1
ATOM 767 C CA . PRO A 1 93 ? -12.424 13.907 9.470 1.00 94.81 93 PRO A CA 1
ATOM 768 C C . PRO A 1 93 ? -13.812 13.354 9.813 1.00 94.81 93 PRO A C 1
ATOM 770 O O . PRO A 1 93 ? -14.244 13.470 10.954 1.00 94.81 93 PRO A O 1
ATOM 773 N N . ASP A 1 94 ? -14.490 12.747 8.841 1.00 92.75 94 ASP A N 1
ATOM 774 C CA . ASP A 1 94 ? -15.782 12.070 8.972 1.00 92.75 94 ASP A CA 1
ATOM 775 C C . ASP A 1 94 ? -15.640 10.599 9.400 1.00 92.75 94 ASP A C 1
ATOM 777 O O . ASP A 1 94 ? -16.587 9.822 9.281 1.00 92.75 94 ASP A O 1
ATOM 781 N N . TYR A 1 95 ? -14.464 10.195 9.895 1.00 95.94 95 TYR A N 1
ATOM 782 C CA . TYR A 1 95 ? -14.239 8.842 10.377 1.00 95.94 95 TYR A CA 1
ATOM 783 C C . TYR A 1 95 ? -15.210 8.454 11.497 1.00 95.94 95 TYR A C 1
ATOM 785 O O . TYR A 1 95 ? -15.288 9.101 12.544 1.00 95.94 95 TYR A O 1
ATOM 793 N N . THR A 1 96 ? -15.883 7.322 11.301 1.00 93.06 96 THR A N 1
ATOM 794 C CA . THR A 1 96 ? -16.768 6.694 12.281 1.00 93.06 96 THR A CA 1
ATOM 795 C C . THR A 1 96 ? -16.436 5.204 12.427 1.00 93.06 96 THR A C 1
ATOM 797 O O . THR A 1 96 ? -16.132 4.534 11.435 1.00 93.06 96 THR A O 1
ATOM 800 N N . PRO A 1 97 ? -16.479 4.641 13.650 1.00 91.81 97 PRO A N 1
ATOM 801 C CA . PRO A 1 97 ? -16.115 3.244 13.892 1.00 91.81 97 PRO A CA 1
ATOM 802 C C . PRO A 1 97 ? -17.225 2.237 13.536 1.00 91.81 97 PRO A C 1
ATOM 804 O O . PRO A 1 97 ? -17.057 1.045 13.769 1.00 91.81 97 PRO A O 1
ATOM 807 N N . ASP A 1 98 ? -18.371 2.675 13.017 1.00 89.44 98 ASP A N 1
ATOM 808 C CA . ASP A 1 98 ? -19.535 1.837 12.689 1.00 89.44 98 ASP A CA 1
ATOM 809 C C . ASP A 1 98 ? -19.436 1.141 11.321 1.00 89.44 98 ASP A C 1
ATOM 811 O O . ASP A 1 98 ? -20.196 0.210 11.053 1.00 89.44 98 ASP A O 1
ATOM 815 N N . ARG A 1 99 ? -18.467 1.527 10.482 1.00 92.56 99 ARG A N 1
ATOM 816 C CA . ARG A 1 99 ? -18.180 0.888 9.190 1.00 92.56 99 ARG A CA 1
ATOM 817 C C . ARG A 1 99 ? -16.714 0.486 9.062 1.00 92.56 99 ARG A C 1
ATOM 819 O O . ARG A 1 99 ? -15.844 1.116 9.656 1.00 92.56 99 ARG A O 1
ATOM 826 N N . GLY A 1 100 ? -16.448 -0.533 8.248 1.00 94.69 100 GLY A N 1
ATOM 827 C CA . GLY A 1 100 ? -15.091 -0.900 7.849 1.00 94.69 100 GLY A CA 1
ATOM 828 C C . GLY A 1 100 ? -14.566 0.065 6.787 1.00 94.69 100 GLY A C 1
ATOM 829 O O . GLY A 1 100 ? -15.127 0.161 5.695 1.00 94.69 100 GLY A O 1
ATOM 830 N N . TRP A 1 101 ? -13.501 0.793 7.106 1.00 97.50 101 TRP A N 1
ATOM 831 C CA . TRP A 1 101 ? -12.877 1.741 6.190 1.00 97.50 101 TRP A CA 1
ATOM 832 C C . TRP A 1 101 ? -11.800 1.080 5.326 1.00 97.50 101 TRP A C 1
ATOM 834 O O . TRP A 1 101 ? -11.103 0.179 5.804 1.00 97.50 101 TRP A O 1
ATOM 844 N N . PRO A 1 102 ? -11.603 1.536 4.079 1.00 97.94 102 PRO A N 1
ATOM 845 C CA . PRO A 1 102 ? -10.470 1.096 3.288 1.00 97.94 102 PRO A CA 1
ATOM 846 C C . PRO A 1 102 ? -9.167 1.755 3.764 1.00 97.94 102 PRO A C 1
ATOM 848 O O . PRO A 1 102 ? -9.142 2.921 4.171 1.00 97.94 102 PRO A O 1
ATOM 851 N N . LEU A 1 103 ? -8.070 1.005 3.679 1.00 98.69 103 LEU A N 1
ATOM 852 C CA . LEU A 1 103 ? -6.724 1.451 4.034 1.00 98.69 103 LEU A CA 1
ATOM 853 C C . LEU A 1 103 ? -5.801 1.370 2.818 1.00 98.69 103 LEU A C 1
ATOM 855 O O . LEU A 1 103 ? -5.725 0.332 2.163 1.00 98.69 103 LEU A O 1
ATOM 859 N N . VAL A 1 104 ? -5.023 2.425 2.587 1.00 98.69 104 VAL A N 1
ATOM 860 C CA . VAL A 1 104 ? -3.881 2.407 1.670 1.00 98.69 104 VAL A CA 1
ATOM 861 C C . VAL A 1 104 ? -2.582 2.505 2.465 1.00 98.69 104 VAL A C 1
ATOM 863 O O . VAL A 1 104 ? -2.328 3.485 3.162 1.00 98.69 104 VAL A O 1
ATOM 866 N N . VAL A 1 105 ? -1.745 1.479 2.361 1.00 98.75 105 VAL A N 1
ATOM 867 C CA . VAL A 1 105 ? -0.364 1.494 2.843 1.00 98.75 105 VAL A CA 1
ATOM 868 C C . VAL A 1 105 ? 0.510 2.055 1.728 1.00 98.75 105 VAL A C 1
ATOM 870 O O . VAL A 1 105 ? 0.670 1.404 0.697 1.00 98.75 105 VAL A O 1
ATOM 873 N N . VAL A 1 106 ? 1.047 3.259 1.917 1.00 98.12 106 VAL A N 1
ATOM 874 C CA . VAL A 1 106 ? 1.851 3.956 0.903 1.00 98.12 106 VAL A CA 1
ATOM 875 C C . VAL A 1 106 ? 3.331 3.900 1.272 1.00 98.12 106 VAL A C 1
ATOM 877 O O . VAL A 1 106 ? 3.716 4.197 2.400 1.00 98.12 106 VAL A O 1
ATOM 880 N N . LEU A 1 107 ? 4.156 3.479 0.323 1.00 96.81 107 LEU A N 1
ATOM 881 C CA . LEU A 1 107 ? 5.584 3.233 0.483 1.00 96.81 107 LEU A CA 1
ATOM 882 C C . LEU A 1 107 ? 6.354 4.265 -0.345 1.00 96.81 107 LEU A C 1
ATOM 884 O O . LEU A 1 107 ? 6.117 4.394 -1.548 1.00 96.81 107 LEU A O 1
ATOM 888 N N . HIS A 1 108 ? 7.223 5.023 0.322 1.00 95.12 108 HIS A N 1
ATOM 889 C CA . HIS A 1 108 ? 8.004 6.114 -0.255 1.00 95.12 108 HIS A CA 1
ATOM 890 C C . HIS A 1 108 ? 9.188 5.630 -1.112 1.00 95.12 108 HIS A C 1
ATOM 892 O O . HIS A 1 108 ? 9.658 4.494 -0.974 1.00 95.12 108 HIS A O 1
ATOM 898 N N . ASP A 1 109 ? 9.679 6.483 -2.011 1.00 92.75 109 ASP A N 1
ATOM 899 C CA . ASP A 1 109 ? 10.849 6.158 -2.829 1.00 92.75 109 ASP A CA 1
ATOM 900 C C . ASP A 1 109 ? 12.162 6.290 -2.025 1.00 92.75 109 ASP A C 1
ATOM 902 O O . ASP A 1 109 ? 12.178 6.706 -0.860 1.00 92.75 109 ASP A O 1
ATOM 906 N N . GLU A 1 110 ? 13.281 5.881 -2.621 1.00 88.88 110 GLU A N 1
ATOM 907 C CA . GLU A 1 110 ? 14.617 6.056 -2.055 1.00 88.88 110 GLU A CA 1
ATOM 908 C C . GLU A 1 110 ? 14.936 7.548 -1.871 1.00 88.88 110 GLU A C 1
ATOM 910 O O . GLU A 1 110 ? 14.908 8.326 -2.819 1.00 88.88 110 GLU A O 1
ATOM 915 N N . GLY A 1 111 ? 15.267 7.936 -0.636 1.00 86.62 111 GLY A N 1
ATOM 916 C CA . GLY A 1 111 ? 15.596 9.319 -0.271 1.00 86.62 111 GLY A CA 1
ATOM 917 C C . GLY A 1 111 ? 14.437 10.112 0.336 1.00 86.62 111 GLY A C 1
ATOM 918 O O . GLY A 1 111 ? 14.697 11.106 1.010 1.00 86.62 111 GLY A O 1
ATOM 919 N N . ASP A 1 112 ? 13.200 9.640 0.180 1.00 90.44 112 ASP A N 1
ATOM 920 C CA . ASP A 1 112 ? 12.018 10.273 0.765 1.00 90.44 112 ASP A CA 1
ATOM 921 C C . ASP A 1 112 ? 11.784 9.847 2.223 1.00 90.44 112 ASP A C 1
ATOM 923 O O . ASP A 1 112 ? 12.305 8.839 2.712 1.00 90.44 112 ASP A O 1
ATOM 927 N N . LEU A 1 113 ? 10.927 10.607 2.908 1.00 90.00 113 LEU A N 1
ATOM 928 C CA . LEU A 1 113 ? 10.348 10.258 4.201 1.00 90.00 113 LEU A CA 1
ATOM 929 C C . LEU A 1 113 ? 8.825 10.263 4.105 1.00 90.00 113 LEU A C 1
ATOM 931 O O . LEU A 1 113 ? 8.226 11.043 3.365 1.00 90.00 113 LEU A O 1
ATOM 935 N N . GLY A 1 114 ? 8.180 9.430 4.913 1.00 88.38 114 GLY A N 1
ATOM 936 C CA . GLY A 1 114 ? 6.733 9.274 4.925 1.00 88.38 114 GLY A CA 1
ATOM 937 C C . GLY A 1 114 ? 5.956 10.558 5.224 1.00 88.38 114 GLY A C 1
ATOM 938 O O . GLY A 1 114 ? 4.861 10.731 4.697 1.00 88.38 114 GLY A O 1
ATOM 939 N N . GLU A 1 115 ? 6.530 11.482 5.997 1.00 93.31 115 GLU A N 1
ATOM 940 C CA . GLU A 1 115 ? 5.914 12.779 6.323 1.00 93.31 115 GLU A CA 1
ATOM 941 C C . GLU A 1 115 ? 5.733 13.686 5.096 1.00 93.31 115 GLU A C 1
ATOM 943 O O . GLU A 1 115 ? 4.713 14.372 4.970 1.00 93.31 115 GLU A O 1
ATOM 948 N N . GLU A 1 116 ? 6.686 13.649 4.167 1.00 93.81 116 GLU A N 1
ATOM 949 C CA . GLU A 1 116 ? 6.634 14.406 2.915 1.00 93.81 116 GLU A CA 1
ATOM 950 C C . GLU A 1 116 ? 5.889 13.609 1.841 1.00 93.81 116 GLU A C 1
ATOM 952 O O . GLU A 1 116 ? 4.996 14.124 1.167 1.00 93.81 116 GLU A O 1
ATOM 957 N N . TYR A 1 117 ? 6.182 12.312 1.741 1.00 96.38 117 TYR A N 1
ATOM 958 C CA . TYR A 1 117 ? 5.635 11.438 0.711 1.00 96.38 117 TYR A CA 1
ATOM 959 C C . TYR A 1 117 ? 4.109 11.275 0.802 1.00 96.38 117 TYR A C 1
ATOM 961 O O . TYR A 1 117 ? 3.421 11.227 -0.222 1.00 96.38 117 TYR A O 1
ATOM 969 N N . ILE A 1 118 ? 3.541 11.252 2.016 1.00 97.75 118 ILE A N 1
ATOM 970 C CA . ILE A 1 118 ? 2.088 11.126 2.217 1.00 97.75 118 ILE A CA 1
ATOM 971 C C . ILE A 1 118 ? 1.293 12.264 1.558 1.00 97.75 118 ILE A C 1
ATOM 973 O O . ILE A 1 118 ? 0.144 12.048 1.171 1.00 97.75 118 ILE A O 1
ATOM 977 N N . GLN A 1 119 ? 1.889 13.449 1.367 1.00 97.00 119 GLN A N 1
ATOM 978 C CA . GLN A 1 119 ? 1.205 14.623 0.812 1.00 97.00 119 GLN A CA 1
ATOM 979 C C . GLN A 1 119 ? 0.621 14.357 -0.582 1.00 97.00 119 GLN A C 1
ATOM 981 O O . GLN A 1 119 ? -0.512 14.757 -0.854 1.00 97.00 119 GLN A O 1
ATOM 986 N N . GLY A 1 120 ? 1.339 13.611 -1.431 1.00 96.31 120 GLY A N 1
ATOM 987 C CA . GLY A 1 120 ? 0.897 13.271 -2.790 1.00 96.31 120 GLY A CA 1
ATOM 988 C C . GLY A 1 120 ? -0.341 12.366 -2.851 1.00 96.31 120 GLY A C 1
ATOM 989 O O . GLY A 1 120 ? -0.958 12.238 -3.907 1.00 96.31 120 GLY A O 1
ATOM 990 N N . TRP A 1 121 ? -0.728 11.766 -1.723 1.00 97.88 121 TRP A N 1
ATOM 991 C CA . TRP A 1 121 ? -1.867 10.853 -1.607 1.00 97.88 121 TRP A CA 1
ATOM 992 C C . TRP A 1 121 ? -3.087 11.491 -0.927 1.00 97.88 121 TRP A C 1
ATOM 994 O O . TRP A 1 121 ? -4.204 10.987 -1.056 1.00 97.88 121 TRP A O 1
ATOM 1004 N N . LEU A 1 122 ? -2.904 12.604 -0.203 1.00 97.62 122 LEU A N 1
ATOM 1005 C CA . LEU A 1 122 ? -3.960 13.206 0.620 1.00 97.62 122 LEU A CA 1
ATOM 1006 C C . LEU A 1 122 ? -5.153 13.709 -0.194 1.00 97.62 122 LEU A C 1
ATOM 1008 O O . LEU A 1 122 ? -6.272 13.655 0.307 1.00 97.62 122 LEU A O 1
ATOM 1012 N N . GLY A 1 123 ? -4.926 14.217 -1.410 1.00 96.56 123 GLY A N 1
ATOM 1013 C CA . GLY A 1 123 ? -5.996 14.721 -2.278 1.00 96.56 123 GLY A CA 1
ATOM 1014 C C . GLY A 1 123 ? -7.028 13.634 -2.583 1.00 96.56 123 GLY A C 1
ATOM 1015 O O . GLY A 1 123 ? -8.186 13.756 -2.187 1.00 96.56 123 GLY A O 1
ATOM 1016 N N . ALA A 1 124 ? -6.569 12.530 -3.177 1.00 95.62 124 ALA A N 1
ATOM 1017 C CA . ALA A 1 124 ? -7.414 11.384 -3.508 1.00 95.62 124 ALA A CA 1
ATOM 1018 C C . ALA A 1 124 ? -8.033 10.728 -2.259 1.00 95.62 124 ALA A C 1
ATOM 1020 O O . ALA A 1 124 ? -9.204 10.353 -2.271 1.00 95.62 124 ALA A O 1
ATOM 1021 N N . ALA A 1 125 ? -7.282 10.624 -1.156 1.00 97.44 125 ALA A N 1
ATOM 1022 C CA . ALA A 1 125 ? -7.795 10.021 0.074 1.00 97.44 125 ALA A CA 1
ATOM 1023 C C . ALA A 1 125 ? -8.894 10.839 0.754 1.00 97.44 125 ALA A C 1
ATOM 1025 O O . ALA A 1 125 ? -9.850 10.253 1.264 1.00 97.44 125 ALA A O 1
ATOM 1026 N N . LYS A 1 126 ? -8.781 12.173 0.736 1.00 96.62 126 LYS A N 1
ATOM 1027 C CA . LYS A 1 126 ? -9.829 13.086 1.215 1.00 96.62 126 LYS A CA 1
ATOM 1028 C C . LYS A 1 126 ? -11.090 12.969 0.372 1.00 96.62 126 LYS A C 1
ATOM 1030 O O . LYS A 1 126 ? -12.177 12.886 0.927 1.00 96.62 126 LYS A O 1
ATOM 1035 N N . GLU A 1 127 ? -10.934 12.965 -0.948 1.00 95.50 127 GLU A N 1
ATOM 1036 C CA . GLU A 1 127 ? -12.054 12.917 -1.889 1.00 95.50 127 GLU A CA 1
ATOM 1037 C C . GLU A 1 127 ? -12.839 11.603 -1.789 1.00 95.50 127 GLU A C 1
ATOM 1039 O O . GLU A 1 127 ? -14.066 11.612 -1.834 1.00 95.50 127 GLU A O 1
ATOM 1044 N N . ARG A 1 128 ? -12.135 10.477 -1.617 1.00 94.69 128 ARG A N 1
ATOM 1045 C CA . ARG A 1 128 ? -12.726 9.131 -1.695 1.00 94.69 128 ARG A CA 1
ATOM 1046 C C . ARG A 1 128 ? -12.939 8.442 -0.342 1.00 94.69 128 ARG A C 1
ATOM 1048 O O . ARG A 1 128 ? -13.489 7.348 -0.288 1.00 94.69 128 ARG A O 1
ATOM 1055 N N . GLY A 1 129 ? -12.512 9.055 0.762 1.00 96.12 129 GLY A N 1
ATOM 1056 C CA . GLY A 1 129 ? -12.728 8.520 2.111 1.00 96.12 129 GLY A CA 1
ATOM 1057 C C . GLY A 1 129 ? -11.849 7.310 2.446 1.00 96.12 129 GLY A C 1
ATOM 1058 O O . GLY A 1 129 ? -12.345 6.274 2.887 1.00 96.12 129 GLY A O 1
ATOM 1059 N N . PHE A 1 130 ? -10.536 7.444 2.262 1.00 98.19 130 PHE A N 1
ATOM 1060 C CA . PHE A 1 130 ? -9.555 6.400 2.580 1.00 98.19 130 PHE A CA 1
ATOM 1061 C C . PHE A 1 130 ? -8.667 6.782 3.760 1.00 98.19 130 PHE A C 1
ATOM 1063 O O . PHE A 1 130 ? -8.249 7.933 3.896 1.00 98.19 130 PHE A O 1
ATOM 1070 N N . LEU A 1 131 ? -8.306 5.787 4.572 1.00 98.75 131 LEU A N 1
ATOM 1071 C CA . LEU A 1 131 ? -7.203 5.927 5.518 1.00 98.75 131 LEU A CA 1
ATOM 1072 C C . LEU A 1 131 ? -5.886 5.695 4.778 1.00 98.75 131 LEU A C 1
ATOM 1074 O O . LEU A 1 131 ? -5.805 4.839 3.894 1.00 98.75 131 LEU A O 1
ATOM 1078 N N . ILE A 1 132 ? -4.840 6.413 5.178 1.00 98.75 132 ILE A N 1
ATOM 1079 C CA . ILE A 1 132 ? -3.476 6.182 4.695 1.00 98.75 132 ILE A CA 1
ATOM 1080 C C . ILE A 1 132 ? -2.578 5.822 5.872 1.00 98.75 132 ILE A C 1
ATOM 1082 O O . ILE A 1 132 ? -2.614 6.489 6.904 1.00 98.75 132 ILE A O 1
ATOM 1086 N N . PHE A 1 133 ? -1.728 4.815 5.690 1.00 98.56 133 PHE A N 1
ATOM 1087 C CA . PHE A 1 133 ? -0.603 4.508 6.570 1.00 98.56 133 PHE A CA 1
ATOM 1088 C C . PHE A 1 133 ? 0.698 4.575 5.760 1.00 98.56 133 PHE A C 1
ATOM 1090 O O . PHE A 1 133 ? 0.863 3.839 4.791 1.00 98.56 133 PHE A O 1
ATOM 1097 N N . CYS A 1 134 ? 1.612 5.462 6.145 1.00 98.00 134 CYS A N 1
ATOM 1098 C CA . CYS A 1 134 ? 2.856 5.755 5.437 1.00 98.00 134 CYS A CA 1
ATOM 1099 C C . CYS A 1 134 ? 4.062 5.529 6.366 1.00 98.00 134 CYS A C 1
ATOM 1101 O O . CYS A 1 134 ? 4.474 6.449 7.079 1.00 98.00 134 CYS A O 1
ATOM 1103 N N . PRO A 1 135 ? 4.610 4.306 6.434 1.00 95.94 135 PRO A N 1
ATOM 1104 C CA . PRO A 1 135 ? 5.766 4.002 7.268 1.00 95.94 135 PRO A CA 1
ATOM 1105 C C . PRO A 1 135 ? 7.050 4.603 6.690 1.00 95.94 135 PRO A C 1
ATOM 1107 O O . PRO A 1 135 ? 7.235 4.605 5.476 1.00 95.94 135 PRO A O 1
ATOM 1110 N N . ASN A 1 136 ? 7.966 5.022 7.562 1.00 93.44 136 ASN A N 1
ATOM 1111 C CA . ASN A 1 136 ? 9.364 5.200 7.183 1.00 93.44 136 ASN A CA 1
ATOM 1112 C C . ASN A 1 136 ? 10.054 3.839 7.176 1.00 93.44 136 ASN A C 1
ATOM 1114 O O . ASN A 1 136 ? 9.744 2.960 7.983 1.00 93.44 136 ASN A O 1
ATOM 1118 N N . TYR A 1 137 ? 11.032 3.672 6.299 1.00 89.81 137 TYR A N 1
ATOM 1119 C CA . TYR A 1 137 ? 11.936 2.532 6.332 1.00 89.81 137 TYR A CA 1
ATOM 1120 C C . TYR A 1 137 ? 13.256 2.899 5.653 1.00 89.81 137 TYR A C 1
ATOM 1122 O O . TYR A 1 137 ? 13.289 3.730 4.746 1.00 89.81 137 TYR A O 1
ATOM 1130 N N . PRO A 1 138 ? 14.371 2.279 6.063 1.00 84.94 138 PRO A N 1
ATOM 1131 C CA . PRO A 1 138 ? 15.607 2.394 5.321 1.00 84.94 138 PRO A CA 1
ATOM 1132 C C . PRO A 1 138 ? 15.447 1.637 4.008 1.00 84.94 138 PRO A C 1
ATOM 1134 O O . PRO A 1 138 ? 14.815 0.579 3.973 1.00 84.94 138 PRO A O 1
ATOM 1137 N N . VAL A 1 139 ? 16.090 2.119 2.950 1.00 77.19 139 VAL A N 1
ATOM 1138 C CA . VAL A 1 139 ? 16.302 1.288 1.767 1.00 77.19 139 VAL A CA 1
ATOM 1139 C C . VAL A 1 139 ? 17.310 0.202 2.159 1.00 77.19 139 VAL A C 1
ATOM 1141 O O . VAL A 1 139 ? 18.473 0.512 2.439 1.00 77.19 139 VAL A O 1
ATOM 1144 N N . PRO A 1 140 ? 16.895 -1.071 2.258 1.00 68.75 140 PRO A N 1
ATOM 1145 C CA . PRO A 1 140 ? 17.764 -2.121 2.748 1.00 68.75 140 PRO A CA 1
ATOM 1146 C C . PRO A 1 140 ? 18.877 -2.391 1.729 1.00 68.75 140 PRO A C 1
ATOM 1148 O O . PRO A 1 140 ? 18.656 -2.408 0.512 1.00 68.75 140 PRO A O 1
ATOM 1151 N N . ARG A 1 141 ? 20.098 -2.591 2.238 1.00 64.50 141 ARG A N 1
ATOM 1152 C CA . ARG A 1 141 ? 21.235 -3.055 1.427 1.00 64.50 141 ARG A CA 1
ATOM 1153 C C . ARG A 1 141 ? 21.198 -4.563 1.223 1.00 64.50 141 ARG A C 1
ATOM 1155 O O . ARG A 1 141 ? 21.365 -5.006 0.095 1.00 64.50 141 ARG A O 1
ATOM 1162 N N . ASP A 1 142 ? 20.912 -5.305 2.293 1.00 55.00 142 ASP A N 1
ATOM 1163 C CA . ASP A 1 142 ? 21.040 -6.762 2.282 1.00 55.00 142 ASP A CA 1
ATOM 1164 C C . ASP A 1 142 ? 19.689 -7.466 2.425 1.00 55.00 142 ASP A C 1
ATOM 1166 O O . ASP A 1 142 ? 19.338 -8.240 1.543 1.00 55.00 142 ASP A O 1
ATOM 1170 N N . PHE A 1 143 ? 18.888 -7.190 3.466 1.00 59.06 143 PHE A N 1
ATOM 1171 C CA . PHE A 1 143 ? 17.600 -7.871 3.658 1.00 59.06 143 PHE A CA 1
ATOM 1172 C C . PHE A 1 143 ? 16.567 -7.043 4.465 1.00 59.06 143 PHE A C 1
ATOM 1174 O O . PHE A 1 143 ? 16.940 -6.382 5.432 1.00 59.06 143 PHE A O 1
ATOM 1181 N N . PRO A 1 144 ? 15.270 -7.097 4.104 1.00 64.50 144 PRO A N 1
ATOM 1182 C CA . PRO A 1 144 ? 14.186 -6.271 4.672 1.00 64.50 144 PRO A CA 1
ATOM 1183 C C . PRO A 1 144 ? 13.464 -6.808 5.932 1.00 64.50 144 PRO A C 1
ATOM 1185 O O . PRO A 1 144 ? 12.513 -6.179 6.386 1.00 64.50 144 PRO A O 1
ATOM 1188 N N . TYR A 1 145 ? 13.861 -7.933 6.539 1.00 69.19 145 TYR A N 1
ATOM 1189 C CA . TYR A 1 145 ? 13.011 -8.594 7.552 1.00 69.19 145 TYR A CA 1
ATOM 1190 C C . TYR A 1 145 ? 12.627 -7.719 8.758 1.00 69.19 145 TYR A C 1
ATOM 1192 O O . TYR A 1 145 ? 11.480 -7.768 9.208 1.00 69.19 145 TYR A O 1
ATOM 1200 N N . ASP A 1 146 ? 13.546 -6.895 9.266 1.00 81.19 146 ASP A N 1
ATOM 1201 C CA . ASP A 1 146 ? 13.265 -6.057 10.437 1.00 81.19 146 ASP A CA 1
ATOM 1202 C C . ASP A 1 146 ? 12.305 -4.907 10.107 1.00 81.19 146 ASP A C 1
ATOM 1204 O O . ASP A 1 146 ? 11.406 -4.609 10.899 1.00 81.19 146 ASP A O 1
ATOM 1208 N N . SER A 1 147 ? 12.439 -4.291 8.926 1.00 85.69 147 SER A N 1
ATOM 1209 C CA . SER A 1 147 ? 11.529 -3.232 8.480 1.00 85.69 147 SER A CA 1
ATOM 1210 C C . SER A 1 147 ? 10.157 -3.787 8.102 1.00 85.69 147 SER A C 1
ATOM 1212 O O . SER A 1 147 ? 9.151 -3.165 8.434 1.00 85.69 147 SER A O 1
ATOM 1214 N N . GLU A 1 148 ? 10.079 -4.983 7.513 1.00 89.56 148 GLU A N 1
ATOM 1215 C CA . GLU A 1 148 ? 8.814 -5.683 7.255 1.00 89.56 148 GLU A CA 1
ATOM 1216 C C . GLU A 1 148 ? 8.064 -6.021 8.543 1.00 89.56 148 GLU A C 1
ATOM 1218 O O . GLU A 1 148 ? 6.883 -5.699 8.685 1.00 89.56 148 GLU A O 1
ATOM 1223 N N . ALA A 1 149 ? 8.740 -6.682 9.489 1.00 91.25 149 ALA A N 1
ATOM 1224 C CA . ALA A 1 149 ? 8.133 -7.099 10.745 1.00 91.25 149 ALA A CA 1
ATOM 1225 C C . ALA A 1 149 ? 7.649 -5.880 11.535 1.00 91.25 149 ALA A C 1
ATOM 1227 O O . ALA A 1 149 ? 6.549 -5.892 12.100 1.00 91.25 149 ALA A O 1
ATOM 1228 N N . TRP A 1 150 ? 8.443 -4.807 11.530 1.00 92.50 150 TRP A N 1
ATOM 1229 C CA . TRP A 1 150 ? 8.062 -3.536 12.121 1.00 92.50 150 TRP A CA 1
ATOM 1230 C C . TRP A 1 150 ? 6.841 -2.925 11.419 1.00 92.50 150 TRP A C 1
ATOM 1232 O O . TRP A 1 150 ? 5.865 -2.596 12.099 1.00 92.50 150 TRP A O 1
ATOM 1242 N N . LEU A 1 151 ? 6.849 -2.837 10.085 1.00 94.25 151 LEU A N 1
ATOM 1243 C CA . LEU A 1 151 ? 5.768 -2.263 9.280 1.00 94.25 151 LEU A CA 1
ATOM 1244 C C . LEU A 1 151 ? 4.460 -3.018 9.500 1.00 94.25 151 LEU A C 1
ATOM 1246 O O . LEU A 1 151 ? 3.446 -2.410 9.840 1.00 94.25 151 LEU A O 1
ATOM 1250 N N . LEU A 1 152 ? 4.474 -4.346 9.368 1.00 95.50 152 LEU A N 1
ATOM 1251 C CA . LEU A 1 152 ? 3.285 -5.181 9.540 1.00 95.50 152 LEU A CA 1
ATOM 1252 C C . LEU A 1 152 ? 2.740 -5.095 10.969 1.00 95.50 152 LEU A C 1
ATOM 1254 O O . LEU A 1 152 ? 1.525 -5.024 11.167 1.00 95.50 152 LEU A O 1
ATOM 1258 N N . LYS A 1 153 ? 3.616 -5.041 11.979 1.00 95.06 153 LYS A N 1
ATOM 1259 C CA . LYS A 1 153 ? 3.212 -4.835 13.377 1.00 95.06 153 LYS A CA 1
ATOM 1260 C C . LYS A 1 153 ? 2.531 -3.478 13.581 1.00 95.06 153 LYS A C 1
ATOM 1262 O O . LYS A 1 153 ? 1.501 -3.419 14.259 1.00 95.06 153 LYS A O 1
ATOM 1267 N N . HIS A 1 154 ? 3.071 -2.401 13.014 1.00 95.44 154 HIS A N 1
ATOM 1268 C CA . HIS A 1 154 ? 2.504 -1.058 13.175 1.00 95.44 154 HIS A CA 1
ATOM 1269 C C . HIS A 1 154 ? 1.230 -0.870 12.351 1.00 95.44 154 HIS A C 1
ATOM 1271 O O . HIS A 1 154 ? 0.269 -0.319 12.880 1.00 95.44 154 HIS A O 1
ATOM 1277 N N . LYS A 1 155 ? 1.141 -1.460 11.152 1.00 96.75 155 LYS A N 1
ATOM 1278 C CA . LYS A 1 155 ? -0.114 -1.582 10.394 1.00 96.75 155 LYS A CA 1
ATOM 1279 C C . LYS A 1 155 ? -1.194 -2.281 11.221 1.00 96.75 155 LYS A C 1
ATOM 1281 O O . LYS A 1 155 ? -2.288 -1.754 11.367 1.00 96.75 155 LYS A O 1
ATOM 1286 N N . ARG A 1 156 ? -0.897 -3.439 11.823 1.00 96.12 156 ARG A N 1
ATOM 1287 C CA . ARG A 1 156 ? -1.862 -4.160 12.679 1.00 96.12 156 ARG A CA 1
ATOM 1288 C C . ARG A 1 156 ? -2.242 -3.363 13.929 1.00 96.12 156 ARG A C 1
ATOM 1290 O O . ARG A 1 156 ? -3.389 -3.403 14.358 1.00 96.12 156 ARG A O 1
ATOM 1297 N N . THR A 1 157 ? -1.301 -2.608 14.497 1.00 94.19 157 THR A N 1
ATOM 1298 C CA . THR A 1 157 ? -1.589 -1.688 15.610 1.00 94.19 157 THR A CA 1
ATOM 1299 C C . THR A 1 157 ? -2.547 -0.584 15.163 1.00 94.19 157 THR A C 1
ATOM 1301 O O . THR A 1 157 ? -3.534 -0.325 15.845 1.00 94.19 157 THR A O 1
ATOM 1304 N N . PHE A 1 158 ? -2.325 -0.006 13.984 1.00 95.06 158 PHE A N 1
ATOM 1305 C CA . PHE A 1 158 ? -3.224 0.969 13.374 1.00 95.06 158 PHE A CA 1
ATOM 1306 C C . PHE A 1 158 ? -4.624 0.375 13.124 1.00 95.06 158 PHE A C 1
ATOM 1308 O O . PHE A 1 158 ? -5.622 0.962 13.527 1.00 95.06 158 PHE A O 1
ATOM 1315 N N . GLN A 1 159 ? -4.712 -0.854 12.605 1.00 94.75 159 GLN A N 1
ATOM 1316 C CA . GLN A 1 159 ? -5.974 -1.602 12.456 1.00 94.75 159 GLN A CA 1
ATOM 1317 C C . GLN A 1 159 ? -6.678 -1.919 13.784 1.00 94.75 159 GLN A C 1
ATOM 1319 O O . GLN A 1 159 ? -7.878 -2.165 13.797 1.00 94.75 159 GLN A O 1
ATOM 1324 N N . SER A 1 160 ? -5.960 -1.936 14.910 1.00 93.00 160 SER A N 1
ATOM 1325 C CA . SER A 1 160 ? -6.587 -2.089 16.231 1.00 93.00 160 SER A CA 1
ATOM 1326 C C . SER A 1 160 ? -7.165 -0.778 16.778 1.00 93.00 160 SER A C 1
ATOM 1328 O O . SER A 1 160 ? -7.982 -0.805 17.695 1.00 93.00 160 SER A O 1
ATOM 1330 N N . GLN A 1 161 ? -6.732 0.361 16.227 1.00 93.31 161 GLN A N 1
ATOM 1331 C CA . GLN A 1 161 ? -7.167 1.705 16.615 1.00 93.31 161 GLN A CA 1
ATOM 1332 C C . GLN A 1 161 ? -8.296 2.227 15.718 1.00 93.31 161 GLN A C 1
ATOM 1334 O O . GLN A 1 161 ? -9.151 2.970 16.197 1.00 93.31 161 GLN A O 1
ATOM 1339 N N . TYR A 1 162 ? -8.319 1.814 14.448 1.00 95.88 162 TYR A N 1
ATOM 1340 C CA . TYR A 1 162 ? -9.321 2.214 13.461 1.00 95.88 162 TYR A CA 1
ATOM 1341 C C . TYR A 1 162 ? -10.011 0.991 12.851 1.00 95.88 162 TYR A C 1
ATOM 1343 O O . TYR A 1 162 ? -9.363 -0.004 12.531 1.00 95.88 162 TYR A O 1
ATOM 1351 N N . HIS A 1 163 ? -11.327 1.070 12.660 1.00 96.50 163 HIS A N 1
ATOM 1352 C CA . HIS A 1 163 ? -12.141 0.024 12.057 1.00 96.50 163 HIS A CA 1
ATOM 1353 C C . HIS A 1 163 ? -11.864 -0.031 10.554 1.00 96.50 163 HIS A C 1
ATOM 1355 O O . HIS A 1 163 ? -12.486 0.660 9.753 1.00 96.50 163 HIS A O 1
ATOM 1361 N N . ILE A 1 164 ? -10.880 -0.843 10.185 1.00 97.50 164 ILE A N 1
ATOM 1362 C CA . ILE A 1 164 ? -10.452 -1.062 8.804 1.00 97.50 164 ILE A CA 1
ATOM 1363 C C . ILE A 1 164 ? -11.031 -2.383 8.311 1.00 97.50 164 ILE A C 1
ATOM 1365 O O . ILE A 1 164 ? -10.931 -3.398 9.003 1.00 97.50 164 ILE A O 1
ATOM 1369 N N . ASP A 1 165 ? -11.600 -2.384 7.108 1.00 95.88 165 ASP A N 1
ATOM 1370 C CA . ASP A 1 165 ? -12.034 -3.619 6.459 1.00 95.88 165 ASP A CA 1
ATOM 1371 C C . ASP A 1 165 ? -10.799 -4.418 5.994 1.00 95.88 165 ASP A C 1
ATOM 1373 O O . ASP A 1 165 ? -10.044 -3.943 5.137 1.00 95.88 165 ASP A O 1
ATOM 1377 N N . PRO A 1 166 ? -10.562 -5.638 6.520 1.00 92.50 166 PRO A N 1
ATOM 1378 C CA . PRO A 1 166 ? -9.417 -6.455 6.126 1.00 92.50 166 PRO A CA 1
ATOM 1379 C C . PRO A 1 166 ? -9.425 -6.856 4.642 1.00 92.50 166 PRO A C 1
ATOM 1381 O O . PRO A 1 166 ? -8.374 -7.204 4.109 1.00 92.50 166 PRO A O 1
ATOM 1384 N N . ASN A 1 167 ? -10.570 -6.786 3.955 1.00 91.88 167 ASN A N 1
ATOM 1385 C CA . ASN A 1 167 ? -10.678 -7.044 2.517 1.00 91.88 167 ASN A CA 1
ATOM 1386 C C . ASN A 1 167 ? -10.447 -5.796 1.655 1.00 91.88 167 ASN A C 1
ATOM 1388 O O . ASN A 1 167 ? -10.494 -5.903 0.430 1.00 91.88 167 ASN A O 1
ATOM 1392 N N . ARG A 1 168 ? -10.178 -4.637 2.268 1.00 96.00 168 ARG A N 1
ATOM 1393 C CA . ARG A 1 168 ? -9.961 -3.354 1.584 1.00 96.00 168 ARG A CA 1
ATOM 1394 C C . ARG A 1 168 ? -8.663 -2.690 2.042 1.00 96.00 168 ARG A C 1
ATOM 1396 O O . ARG A 1 168 ? -8.627 -1.506 2.369 1.00 96.00 168 ARG A O 1
ATOM 1403 N N . ILE A 1 169 ? -7.576 -3.464 2.027 1.00 97.69 169 ILE A N 1
ATOM 1404 C CA . ILE A 1 169 ? -6.218 -2.976 2.301 1.00 97.69 169 ILE A CA 1
ATOM 1405 C C . ILE A 1 169 ? -5.370 -3.026 1.027 1.00 97.69 169 ILE A C 1
ATOM 1407 O O . ILE A 1 169 ? -5.039 -4.106 0.546 1.00 97.69 169 ILE A O 1
ATOM 1411 N N . LEU A 1 170 ? -4.989 -1.871 0.498 1.00 98.44 170 LEU A N 1
ATOM 1412 C CA . LEU A 1 170 ? -4.057 -1.737 -0.621 1.00 98.44 170 LEU A CA 1
ATOM 1413 C C . LEU A 1 170 ? -2.642 -1.493 -0.091 1.00 98.44 170 LEU A C 1
ATOM 1415 O O . LEU A 1 170 ? -2.472 -0.737 0.861 1.00 98.44 170 LEU A O 1
ATOM 1419 N N . VAL A 1 171 ? -1.626 -2.073 -0.729 1.00 98.38 171 VAL A N 1
ATOM 1420 C CA . VAL A 1 171 ? -0.234 -1.614 -0.595 1.00 98.38 171 VAL A CA 1
ATOM 1421 C C . VAL A 1 171 ? 0.259 -1.051 -1.921 1.00 98.38 171 VAL A C 1
ATOM 1423 O O . VAL A 1 171 ? 0.031 -1.642 -2.976 1.00 98.38 171 VAL A O 1
ATOM 1426 N N . THR A 1 172 ? 0.890 0.118 -1.876 1.00 98.44 172 THR A N 1
ATOM 1427 C CA . THR A 1 172 ? 1.347 0.838 -3.067 1.00 98.44 172 THR A CA 1
ATOM 1428 C C . THR A 1 172 ? 2.559 1.718 -2.783 1.00 98.44 172 THR A C 1
ATOM 1430 O O . THR A 1 172 ? 2.895 1.958 -1.627 1.00 98.44 172 THR A O 1
ATOM 1433 N N . GLY A 1 173 ? 3.214 2.212 -3.828 1.00 96.81 173 GLY A N 1
ATOM 1434 C CA . GLY A 1 173 ? 4.336 3.141 -3.7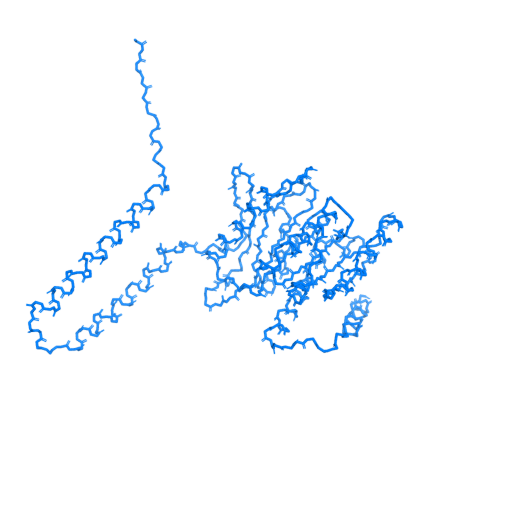45 1.00 96.81 173 GLY A CA 1
ATOM 1435 C C . GLY A 1 173 ? 4.893 3.500 -5.122 1.00 96.81 173 GLY A C 1
ATOM 1436 O O . GLY A 1 173 ? 4.447 2.953 -6.134 1.00 96.81 173 GLY A O 1
ATOM 1437 N N . SER A 1 174 ? 5.884 4.391 -5.156 1.00 94.25 174 SER A N 1
ATOM 1438 C CA . SER A 1 174 ? 6.628 4.761 -6.363 1.00 94.25 174 SER A CA 1
ATOM 1439 C C . SER A 1 174 ? 8.097 4.364 -6.263 1.00 94.25 174 SER A C 1
ATOM 1441 O O . SER A 1 174 ? 8.632 4.242 -5.162 1.00 94.25 174 SER A O 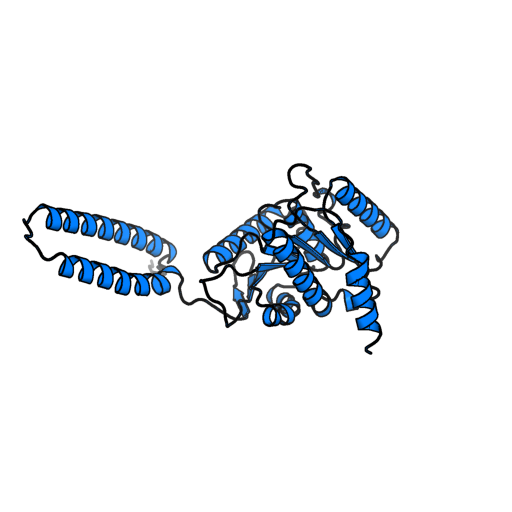1
ATOM 1443 N N . GLY A 1 175 ? 8.730 4.119 -7.412 1.00 91.62 175 GLY A N 1
ATOM 1444 C CA . GLY A 1 175 ? 10.148 3.761 -7.495 1.00 91.62 175 GLY A CA 1
ATOM 1445 C C . GLY A 1 175 ? 10.481 2.548 -6.626 1.00 91.62 175 GLY A C 1
ATOM 1446 O O . GLY A 1 175 ? 9.872 1.486 -6.779 1.00 91.62 175 GLY A O 1
ATOM 1447 N N . PHE A 1 176 ? 11.407 2.703 -5.679 1.00 91.44 176 PHE A N 1
ATOM 1448 C CA . PHE A 1 176 ? 11.732 1.670 -4.697 1.00 91.44 176 PHE A CA 1
ATOM 1449 C C . PHE A 1 176 ? 10.516 1.257 -3.856 1.00 91.44 176 PHE A C 1
ATOM 1451 O O . PHE A 1 176 ? 10.301 0.063 -3.640 1.00 91.44 176 PHE A O 1
ATOM 1458 N N . GLY A 1 177 ? 9.687 2.209 -3.420 1.00 93.81 177 GLY A N 1
ATOM 1459 C CA . GLY A 1 177 ? 8.459 1.929 -2.676 1.00 93.81 177 GLY A CA 1
ATOM 1460 C C . GLY A 1 177 ? 7.450 1.116 -3.491 1.00 93.81 177 GLY A C 1
ATOM 1461 O O . GLY A 1 177 ? 6.787 0.232 -2.953 1.00 93.81 177 GLY A O 1
ATOM 1462 N N . GLY A 1 178 ? 7.386 1.342 -4.807 1.00 94.12 178 GLY A N 1
ATOM 1463 C CA . GLY A 1 178 ? 6.561 0.559 -5.732 1.00 94.12 178 GLY A CA 1
ATOM 1464 C C . GLY A 1 178 ? 7.053 -0.881 -5.888 1.00 94.12 178 GLY A C 1
ATOM 1465 O O . GLY A 1 178 ? 6.250 -1.819 -5.872 1.00 94.12 178 GLY A O 1
ATOM 1466 N N . HIS A 1 179 ? 8.366 -1.075 -5.993 1.00 92.19 179 HIS A N 1
ATOM 1467 C CA . HIS A 1 179 ? 8.985 -2.401 -6.021 1.00 92.19 179 HIS A CA 1
ATOM 1468 C C . HIS A 1 179 ? 8.780 -3.138 -4.687 1.00 92.19 179 HIS A C 1
ATOM 1470 O O . HIS A 1 179 ? 8.439 -4.324 -4.652 1.00 92.19 179 HIS A O 1
ATOM 1476 N N . TYR A 1 180 ? 8.925 -2.417 -3.572 1.00 93.44 180 TYR A N 1
ATOM 1477 C CA . TYR A 1 180 ? 8.734 -2.955 -2.231 1.00 93.44 180 TYR A CA 1
ATOM 1478 C C . TYR A 1 180 ? 7.268 -3.320 -1.954 1.00 93.44 180 TYR A C 1
ATOM 1480 O O . TYR A 1 180 ? 7.003 -4.364 -1.358 1.00 93.44 180 TYR A O 1
ATOM 1488 N N . ALA A 1 181 ? 6.309 -2.537 -2.459 1.00 95.12 181 ALA A N 1
ATOM 1489 C CA . ALA A 1 181 ? 4.881 -2.846 -2.378 1.00 95.12 181 ALA A CA 1
ATOM 1490 C C . ALA A 1 181 ? 4.550 -4.178 -3.062 1.00 95.12 181 ALA A C 1
ATOM 1492 O O . ALA A 1 181 ? 3.853 -5.017 -2.484 1.00 95.12 181 ALA A O 1
ATOM 1493 N N . LEU A 1 182 ? 5.102 -4.403 -4.261 1.00 93.88 182 LEU A N 1
ATOM 1494 C CA . LEU A 1 182 ? 4.932 -5.664 -4.980 1.00 93.88 182 LEU A CA 1
ATOM 1495 C C . LEU A 1 182 ? 5.531 -6.842 -4.218 1.00 93.88 182 LEU A C 1
ATOM 1497 O O . LEU A 1 182 ? 4.862 -7.863 -4.040 1.00 93.88 182 LEU A O 1
ATOM 1501 N N . TYR A 1 183 ? 6.750 -6.684 -3.708 1.00 92.19 183 TYR A N 1
ATOM 1502 C CA . TYR A 1 183 ? 7.376 -7.686 -2.855 1.00 92.19 183 TYR A CA 1
ATOM 1503 C C . TYR A 1 183 ? 6.502 -8.031 -1.632 1.00 92.19 183 TYR A C 1
ATOM 1505 O O . TYR A 1 183 ? 6.207 -9.207 -1.403 1.00 92.19 183 TYR A O 1
ATOM 1513 N N . LEU A 1 184 ? 6.037 -7.027 -0.87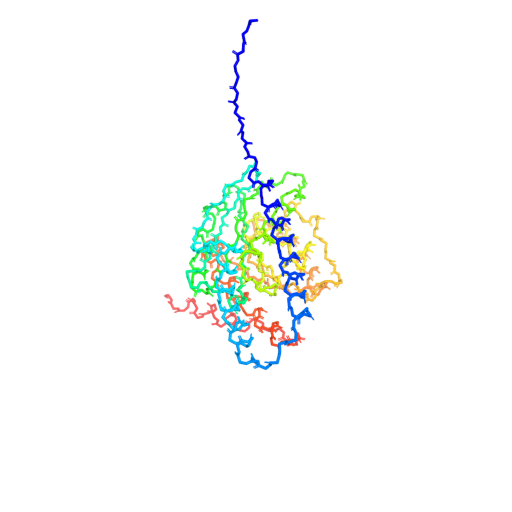8 1.00 92.44 184 LEU A N 1
ATOM 1514 C CA . LEU A 1 184 ? 5.211 -7.227 0.316 1.00 92.44 184 LEU A CA 1
ATOM 1515 C C . LEU A 1 184 ? 3.900 -7.940 -0.009 1.00 92.44 184 LEU A C 1
ATOM 1517 O O . LEU A 1 184 ? 3.525 -8.875 0.698 1.00 92.44 184 LEU A O 1
ATOM 1521 N N . GLY A 1 185 ? 3.223 -7.540 -1.085 1.00 92.56 185 GLY A N 1
ATOM 1522 C CA . GLY A 1 185 ? 1.983 -8.180 -1.507 1.00 92.56 185 GLY A CA 1
ATOM 1523 C C . GLY A 1 185 ? 2.178 -9.642 -1.904 1.00 92.56 185 GLY A C 1
ATOM 1524 O O . GLY A 1 185 ? 1.401 -10.502 -1.495 1.00 92.56 185 GLY A O 1
ATOM 1525 N N . LEU A 1 186 ? 3.244 -9.957 -2.645 1.00 90.00 186 LEU A N 1
ATOM 1526 C CA . LEU A 1 186 ? 3.567 -11.337 -3.019 1.00 90.00 186 LEU A CA 1
ATOM 1527 C C . LEU A 1 186 ? 3.960 -12.192 -1.806 1.00 90.00 186 LEU A C 1
ATOM 1529 O O . LEU A 1 186 ? 3.595 -13.369 -1.733 1.00 90.00 186 LEU A O 1
ATOM 1533 N N . ARG A 1 187 ? 4.692 -11.609 -0.849 1.00 89.75 187 ARG A N 1
ATOM 1534 C CA . ARG A 1 187 ? 5.201 -12.304 0.339 1.00 89.75 187 ARG A CA 1
ATOM 1535 C C . ARG A 1 187 ? 4.127 -12.532 1.403 1.00 89.75 187 ARG A C 1
ATOM 1537 O O . ARG A 1 187 ? 4.093 -13.623 1.983 1.00 89.75 187 ARG A O 1
ATOM 1544 N N . TYR A 1 188 ? 3.265 -11.536 1.617 1.00 90.75 188 TYR A N 1
ATOM 1545 C CA . TYR A 1 188 ? 2.221 -11.475 2.646 1.00 90.75 188 TYR A CA 1
ATOM 1546 C C . TYR A 1 188 ? 0.823 -11.207 2.048 1.00 90.75 188 TYR A C 1
ATOM 1548 O O . TYR A 1 188 ? 0.146 -10.256 2.438 1.00 90.75 188 TYR A O 1
ATOM 1556 N N . PRO A 1 189 ? 0.333 -12.031 1.107 1.00 87.94 189 PRO A N 1
ATOM 1557 C CA . PRO A 1 189 ? -0.939 -11.795 0.406 1.00 87.94 189 PRO A CA 1
ATOM 1558 C C . PRO A 1 189 ? -2.187 -11.935 1.294 1.00 87.94 189 PRO A C 1
ATOM 1560 O O . PRO A 1 189 ? -3.304 -11.742 0.830 1.00 87.94 189 PRO A O 1
ATOM 1563 N N . GLU A 1 190 ? -2.029 -12.337 2.553 1.00 88.75 190 GLU A N 1
ATOM 1564 C CA . GLU A 1 190 ? -3.077 -12.296 3.576 1.00 88.75 190 GLU A CA 1
ATOM 1565 C C . GLU A 1 190 ? -3.200 -10.934 4.277 1.00 88.75 190 GLU A C 1
ATOM 1567 O O . GLU A 1 190 ? -4.205 -10.680 4.933 1.00 88.75 190 GLU A O 1
ATOM 1572 N N . GLU A 1 191 ? -2.198 -10.061 4.147 1.00 93.25 191 GLU A N 1
ATOM 1573 C CA . GLU A 1 191 ? -2.176 -8.734 4.774 1.00 93.25 191 GLU A CA 1
ATOM 1574 C C . GLU A 1 191 ? -2.785 -7.640 3.893 1.00 93.25 191 GLU A C 1
ATOM 1576 O O . GLU A 1 191 ? -3.091 -6.555 4.402 1.00 93.25 191 GLU A O 1
ATOM 1581 N N . PHE A 1 192 ? -2.936 -7.926 2.595 1.00 94.56 192 PHE A N 1
ATOM 1582 C CA . PHE A 1 192 ? -3.332 -6.983 1.555 1.00 94.56 192 PHE A CA 1
ATOM 1583 C C . PHE A 1 192 ? -4.373 -7.603 0.619 1.00 94.56 192 PHE A C 1
ATOM 1585 O O . PHE A 1 192 ? -4.288 -8.768 0.237 1.00 94.56 192 PHE A O 1
ATOM 1592 N N . ALA A 1 193 ? -5.347 -6.795 0.223 1.00 93.56 193 ALA A N 1
ATOM 1593 C CA . ALA A 1 193 ? -6.392 -7.145 -0.726 1.00 93.56 193 ALA A CA 1
ATOM 1594 C C . ALA A 1 193 ? -5.982 -6.902 -2.184 1.00 93.56 193 ALA A C 1
ATOM 1596 O O . ALA A 1 193 ? -6.504 -7.576 -3.072 1.00 93.56 193 ALA A O 1
ATOM 1597 N N . ALA A 1 194 ? -5.066 -5.959 -2.421 1.00 95.44 194 ALA A N 1
ATOM 1598 C CA . ALA A 1 194 ? -4.522 -5.620 -3.731 1.00 95.44 194 ALA A CA 1
ATOM 1599 C C . ALA A 1 194 ? -3.139 -4.959 -3.602 1.00 95.44 194 ALA A C 1
ATOM 1601 O O . ALA A 1 194 ? -2.751 -4.506 -2.520 1.00 95.44 194 ALA A O 1
ATOM 1602 N N . VAL A 1 195 ? -2.419 -4.882 -4.721 1.00 96.50 195 VAL A N 1
ATOM 1603 C CA . VAL A 1 195 ? -1.144 -4.163 -4.849 1.00 96.50 195 VAL A CA 1
ATOM 1604 C C . VAL A 1 195 ? -1.211 -3.210 -6.029 1.00 96.50 195 VAL A C 1
ATOM 1606 O O . VAL A 1 195 ? -1.663 -3.606 -7.101 1.00 96.50 195 VAL A O 1
ATOM 1609 N N . ALA A 1 196 ? -0.670 -2.007 -5.864 1.00 97.31 196 ALA A N 1
ATOM 1610 C CA . ALA A 1 196 ? -0.298 -1.153 -6.983 1.00 97.31 196 ALA A CA 1
ATOM 1611 C C . ALA A 1 196 ? 1.199 -0.806 -6.925 1.00 97.31 196 ALA A C 1
ATOM 1613 O O . ALA A 1 196 ? 1.802 -0.786 -5.857 1.00 97.31 196 ALA A O 1
ATOM 1614 N N . SER A 1 197 ? 1.820 -0.564 -8.073 1.00 95.62 197 SER A N 1
ATOM 1615 C CA . SER A 1 197 ? 3.228 -0.175 -8.175 1.00 95.62 197 SER A CA 1
ATOM 1616 C C . SER A 1 197 ? 3.384 0.912 -9.230 1.00 95.62 197 SER A C 1
ATOM 1618 O O . SER A 1 197 ? 2.810 0.786 -10.312 1.00 95.62 197 SER A O 1
ATOM 1620 N N . VAL A 1 198 ? 4.132 1.973 -8.918 1.00 93.75 198 VAL A N 1
ATOM 1621 C CA . VAL A 1 198 ? 4.363 3.114 -9.815 1.00 93.75 198 VAL A CA 1
ATOM 1622 C C . VAL A 1 198 ? 5.843 3.235 -10.172 1.00 93.75 198 VAL A C 1
ATOM 1624 O O . VAL A 1 198 ? 6.716 3.256 -9.305 1.00 93.75 198 VAL A O 1
ATOM 1627 N N . GLY A 1 199 ? 6.140 3.350 -11.462 1.00 87.00 199 GLY A N 1
ATOM 1628 C CA . GLY A 1 199 ? 7.492 3.474 -11.995 1.00 87.00 199 GLY A CA 1
ATOM 1629 C C . GLY A 1 199 ? 8.199 2.128 -12.092 1.00 87.00 199 GLY A C 1
ATOM 1630 O O . GLY A 1 199 ? 8.255 1.552 -13.176 1.00 87.00 199 GLY A O 1
ATOM 1631 N N . ASN A 1 200 ? 8.737 1.635 -10.973 1.00 79.94 200 ASN A N 1
ATOM 1632 C CA . ASN A 1 200 ? 9.588 0.448 -10.947 1.00 79.94 200 ASN A CA 1
ATOM 1633 C C . ASN A 1 200 ? 8.953 -0.700 -10.149 1.00 79.94 200 ASN A C 1
ATOM 1635 O O . ASN A 1 200 ? 8.990 -0.716 -8.923 1.00 79.94 200 ASN A O 1
ATOM 1639 N N . ALA A 1 201 ? 8.381 -1.676 -10.856 1.00 79.69 201 ALA A N 1
ATOM 1640 C CA . ALA A 1 201 ? 7.755 -2.842 -10.237 1.00 79.69 201 ALA A CA 1
ATOM 1641 C C . ALA A 1 201 ? 8.667 -4.076 -10.231 1.00 79.69 201 ALA A C 1
ATOM 1643 O O . ALA A 1 201 ? 8.800 -4.730 -9.199 1.00 79.69 201 ALA A O 1
ATOM 1644 N N . MET A 1 202 ? 9.283 -4.401 -11.372 1.00 81.81 202 MET A N 1
ATOM 1645 C CA . MET A 1 202 ? 9.910 -5.711 -11.606 1.00 81.81 202 MET A CA 1
ATOM 1646 C C . MET A 1 202 ? 11.433 -5.712 -11.461 1.00 81.81 202 MET A C 1
ATOM 1648 O O . MET A 1 202 ? 12.016 -6.698 -11.017 1.00 81.81 202 MET A O 1
ATOM 1652 N N . SER A 1 203 ? 12.087 -4.595 -11.766 1.00 76.88 203 SER A N 1
ATOM 1653 C CA . SER A 1 203 ? 13.545 -4.524 -11.859 1.00 76.88 203 SER A CA 1
ATOM 1654 C C . SER A 1 203 ? 14.121 -3.911 -10.584 1.00 76.88 203 SER A C 1
ATOM 1656 O O . SER A 1 203 ? 14.132 -2.698 -10.406 1.00 76.88 203 SER A O 1
ATOM 1658 N N . GLY A 1 204 ? 14.610 -4.726 -9.648 1.00 79.06 204 GLY A N 1
ATOM 1659 C CA . GLY A 1 204 ? 15.113 -4.171 -8.392 1.00 79.06 204 GLY A CA 1
ATOM 1660 C C . GLY A 1 204 ? 15.675 -5.174 -7.396 1.00 79.06 204 GLY A C 1
ATOM 1661 O O . GLY A 1 204 ? 15.791 -6.372 -7.653 1.00 79.06 204 GLY A O 1
ATOM 1662 N N . ARG A 1 205 ? 16.040 -4.660 -6.216 1.00 82.19 205 ARG A N 1
ATOM 1663 C CA . ARG A 1 205 ? 16.758 -5.410 -5.169 1.00 82.19 205 ARG A CA 1
ATOM 1664 C C . ARG A 1 205 ? 15.990 -6.646 -4.674 1.00 82.19 205 ARG A C 1
ATOM 1666 O O . ARG A 1 205 ? 16.614 -7.623 -4.269 1.00 82.19 205 ARG A O 1
ATOM 1673 N N . PHE A 1 206 ? 14.658 -6.633 -4.737 1.00 84.19 206 PHE A N 1
ATOM 1674 C CA . PHE A 1 206 ? 13.791 -7.736 -4.310 1.00 84.19 206 PHE A CA 1
ATOM 1675 C C . PHE A 1 206 ? 13.359 -8.668 -5.440 1.00 84.19 206 PHE A C 1
ATOM 1677 O O . PHE A 1 206 ? 12.687 -9.656 -5.156 1.00 84.19 206 PHE A O 1
ATOM 1684 N N . GLN A 1 207 ? 13.771 -8.423 -6.687 1.00 84.31 207 GLN A N 1
ATOM 1685 C CA . GLN A 1 207 ? 13.392 -9.240 -7.846 1.00 84.31 207 GLN A CA 1
ATOM 1686 C C . GLN A 1 207 ? 13.628 -10.741 -7.599 1.00 84.31 207 GLN A C 1
ATOM 1688 O O . GLN A 1 207 ? 12.752 -11.576 -7.804 1.00 84.31 207 GLN A O 1
ATOM 1693 N N . ARG A 1 208 ? 14.792 -11.096 -7.036 1.00 84.94 208 ARG A N 1
ATOM 1694 C CA . ARG A 1 208 ? 15.151 -12.492 -6.706 1.00 84.94 208 ARG A CA 1
ATOM 1695 C C . ARG A 1 208 ? 14.296 -13.117 -5.599 1.00 84.94 208 ARG A C 1
ATOM 1697 O O . ARG A 1 208 ? 14.335 -14.331 -5.421 1.00 84.94 208 ARG A O 1
ATOM 1704 N N . LEU A 1 209 ? 13.568 -12.305 -4.837 1.00 84.06 209 LEU A N 1
ATOM 1705 C CA . LEU A 1 209 ? 12.695 -12.738 -3.747 1.00 84.06 209 LEU A CA 1
ATOM 1706 C C . LEU A 1 209 ? 11.234 -12.881 -4.189 1.00 84.06 209 LEU A C 1
ATOM 1708 O O . LEU A 1 209 ? 10.404 -13.331 -3.395 1.00 84.06 209 LEU A O 1
ATOM 1712 N N . PHE A 1 210 ? 10.899 -12.524 -5.432 1.00 85.50 210 PHE A N 1
ATOM 1713 C CA . PHE A 1 210 ? 9.560 -12.725 -5.967 1.00 85.50 210 PHE A CA 1
ATOM 1714 C C . PHE A 1 210 ? 9.239 -14.217 -6.072 1.00 85.50 210 PHE A C 1
ATOM 1716 O O . PHE A 1 210 ? 9.694 -14.942 -6.954 1.00 85.50 210 PHE A O 1
ATOM 1723 N N . ALA A 1 211 ? 8.418 -14.681 -5.133 1.00 78.50 211 ALA A N 1
ATOM 1724 C CA . ALA A 1 211 ? 7.969 -16.060 -5.050 1.00 78.50 211 ALA A CA 1
ATOM 1725 C C . ALA A 1 211 ? 6.520 -16.178 -5.546 1.00 78.50 211 ALA A C 1
ATOM 1727 O O . ALA A 1 211 ? 5.565 -16.051 -4.777 1.00 78.50 211 ALA A O 1
ATOM 1728 N N . PHE A 1 212 ? 6.344 -16.454 -6.840 1.00 76.81 212 PHE A N 1
ATOM 1729 C CA . PHE A 1 212 ? 5.020 -16.658 -7.435 1.00 76.81 212 PHE A CA 1
ATOM 1730 C C . PHE A 1 212 ? 4.443 -18.022 -7.024 1.00 76.81 212 PHE A C 1
ATOM 1732 O O . PHE A 1 212 ? 4.810 -19.068 -7.568 1.00 76.81 212 PHE A O 1
ATOM 1739 N N . SER A 1 213 ? 3.536 -18.026 -6.046 1.00 68.06 213 SER A N 1
ATOM 1740 C CA . SER A 1 213 ? 2.965 -19.252 -5.476 1.00 68.06 213 SER A CA 1
ATOM 1741 C C . SER A 1 213 ? 1.556 -19.525 -5.989 1.00 68.06 213 SER A C 1
ATOM 1743 O O . SER A 1 213 ? 0.641 -18.752 -5.714 1.00 68.06 213 SER A O 1
ATOM 1745 N N . PHE A 1 214 ? 1.362 -20.685 -6.634 1.00 59.22 214 PHE A N 1
ATOM 1746 C CA . PHE A 1 214 ? 0.064 -21.149 -7.148 1.00 59.22 214 PHE A CA 1
ATOM 1747 C C . PHE A 1 214 ? -1.045 -21.218 -6.082 1.00 59.22 214 PHE A C 1
ATOM 1749 O O . PHE A 1 214 ? -2.213 -20.990 -6.386 1.00 59.22 214 PHE A O 1
ATOM 1756 N N . ALA A 1 215 ? -0.694 -21.479 -4.818 1.00 55.88 215 ALA A N 1
ATOM 1757 C CA . ALA A 1 215 ? -1.661 -21.654 -3.731 1.00 55.88 215 ALA A CA 1
ATOM 1758 C C . ALA A 1 215 ? -2.384 -20.355 -3.318 1.00 55.88 215 ALA A C 1
ATOM 1760 O O . ALA A 1 215 ? -3.373 -20.410 -2.586 1.00 55.88 215 ALA A O 1
ATOM 1761 N N . LYS A 1 216 ? -1.895 -19.185 -3.756 1.00 57.91 216 LYS A N 1
ATOM 1762 C CA . LYS A 1 216 ? -2.396 -17.867 -3.327 1.00 57.91 216 LYS A CA 1
ATOM 1763 C C . LYS A 1 216 ? -2.787 -16.935 -4.489 1.00 57.91 216 LYS A C 1
ATOM 1765 O O . LYS A 1 216 ? -3.155 -15.788 -4.259 1.00 57.91 216 LYS A O 1
ATOM 1770 N N . VAL A 1 217 ? -2.775 -17.448 -5.719 1.00 54.72 217 VAL A N 1
ATOM 1771 C CA . VAL A 1 217 ? -2.912 -16.700 -6.984 1.00 54.72 217 VAL A CA 1
ATOM 1772 C C . VAL A 1 217 ? -4.208 -15.900 -7.113 1.00 54.72 217 VAL A C 1
ATOM 1774 O O . VAL A 1 217 ? -4.190 -14.761 -7.562 1.00 54.72 217 VAL A O 1
ATOM 1777 N N . ASN A 1 218 ? -5.339 -16.458 -6.677 1.00 58.78 218 ASN A N 1
ATOM 1778 C CA . ASN A 1 218 ? -6.648 -15.821 -6.869 1.00 58.78 218 ASN A CA 1
ATOM 1779 C C . ASN A 1 218 ? -6.928 -14.659 -5.897 1.00 58.78 218 ASN A C 1
ATOM 1781 O O . ASN A 1 218 ? -8.055 -14.173 -5.853 1.00 58.78 218 ASN A O 1
ATOM 1785 N N . ARG A 1 219 ? -5.966 -14.262 -5.051 1.00 67.25 219 ARG A N 1
ATOM 1786 C CA . ARG A 1 219 ? -6.231 -13.355 -3.921 1.00 67.25 219 ARG A CA 1
ATOM 1787 C C . ARG A 1 219 ? -5.703 -11.939 -4.079 1.00 67.25 219 ARG A C 1
ATOM 1789 O O . ARG A 1 219 ? -6.159 -11.091 -3.317 1.00 67.25 219 ARG A O 1
ATOM 1796 N N . LEU A 1 220 ? -4.808 -11.678 -5.029 1.00 86.25 220 LEU A N 1
ATOM 1797 C CA . LEU A 1 220 ? -4.080 -10.412 -5.086 1.00 86.25 220 LEU A CA 1
ATOM 1798 C C . LEU A 1 220 ? -4.087 -9.820 -6.503 1.00 86.25 220 LEU A C 1
ATOM 1800 O O . LEU A 1 220 ? -3.204 -10.139 -7.299 1.00 86.25 220 LEU A O 1
ATOM 1804 N N . PRO A 1 221 ? -5.085 -8.988 -6.840 1.00 92.06 221 PRO A N 1
ATOM 1805 C CA . PRO A 1 221 ? -5.033 -8.116 -8.005 1.00 92.06 221 PRO A CA 1
ATOM 1806 C C . PRO A 1 221 ? -3.812 -7.197 -7.925 1.00 92.06 221 PRO A C 1
ATOM 1808 O O . PRO A 1 221 ? -3.503 -6.659 -6.857 1.00 92.06 221 PRO A O 1
ATOM 1811 N N . VAL A 1 222 ? -3.119 -7.045 -9.051 1.00 93.25 222 VAL A N 1
ATOM 1812 C CA . VAL A 1 222 ? -1.895 -6.249 -9.166 1.00 93.25 222 VAL A CA 1
ATOM 1813 C C . VAL A 1 222 ? -2.072 -5.211 -10.266 1.00 93.25 222 VAL A C 1
ATOM 1815 O O . VAL A 1 222 ? -2.395 -5.566 -11.398 1.00 93.25 222 VAL A O 1
ATOM 1818 N N . LEU A 1 223 ? -1.810 -3.951 -9.940 1.00 95.25 223 LEU A N 1
ATOM 1819 C CA . LEU A 1 223 ? -1.735 -2.839 -10.880 1.00 95.25 223 LEU A CA 1
ATOM 1820 C C . LEU A 1 223 ? -0.289 -2.352 -10.993 1.00 95.25 223 LEU A C 1
ATOM 1822 O O . LEU A 1 223 ? 0.373 -2.107 -9.988 1.00 95.25 223 LEU A O 1
ATOM 1826 N N . ILE A 1 224 ? 0.210 -2.194 -12.215 1.00 93.38 224 ILE A N 1
ATOM 1827 C CA . ILE A 1 224 ? 1.555 -1.673 -12.477 1.00 93.38 224 ILE A CA 1
ATOM 1828 C C . ILE A 1 224 ? 1.447 -0.485 -13.425 1.00 93.38 224 ILE A C 1
ATOM 1830 O O . ILE A 1 224 ? 1.108 -0.651 -14.595 1.00 93.38 224 ILE A O 1
ATOM 1834 N N . LEU A 1 225 ? 1.752 0.707 -12.921 1.00 92.00 225 LEU A N 1
ATOM 1835 C CA . LEU A 1 225 ? 1.942 1.918 -13.711 1.00 92.00 225 LEU A CA 1
ATOM 1836 C C . LEU A 1 225 ? 3.431 2.006 -14.017 1.00 92.00 225 LEU A C 1
ATOM 1838 O O . LEU A 1 225 ? 4.228 2.252 -13.115 1.00 92.00 225 LEU A O 1
ATOM 1842 N N . LYS A 1 226 ? 3.823 1.790 -15.267 1.00 86.81 226 LYS A N 1
ATOM 1843 C CA . LYS A 1 226 ? 5.228 1.829 -15.686 1.00 86.81 226 LYS A CA 1
ATOM 1844 C C . LYS A 1 226 ? 5.444 2.916 -16.730 1.00 86.81 226 LYS A C 1
ATOM 1846 O O . LYS A 1 226 ? 4.557 3.197 -17.533 1.00 86.81 226 LYS A O 1
ATOM 1851 N N . GLY A 1 227 ? 6.625 3.520 -16.713 1.00 78.19 227 GLY A N 1
ATOM 1852 C CA . GLY A 1 227 ? 7.076 4.393 -17.798 1.00 78.19 227 GLY A CA 1
ATOM 1853 C C . GLY A 1 227 ? 7.713 3.586 -18.918 1.00 78.19 227 GLY A C 1
ATOM 1854 O O . GLY A 1 227 ? 7.878 2.370 -18.802 1.00 78.19 227 GLY A O 1
ATOM 1855 N N . SER A 1 228 ? 8.129 4.265 -19.984 1.00 65.50 228 SER A N 1
ATOM 1856 C CA . SER A 1 228 ? 9.153 3.714 -20.870 1.00 65.50 228 SER A CA 1
ATOM 1857 C C . SER A 1 228 ? 10.416 3.484 -20.038 1.00 65.50 228 SER A C 1
ATOM 1859 O O . SER A 1 228 ? 10.962 4.451 -19.506 1.00 65.50 228 SER A O 1
ATOM 1861 N N . GLU A 1 229 ? 10.837 2.233 -19.857 1.00 62.88 229 GLU A N 1
ATOM 1862 C CA . GLU A 1 229 ? 12.030 1.943 -19.059 1.00 62.88 229 GLU A CA 1
ATOM 1863 C C . GLU A 1 229 ? 13.266 2.630 -19.652 1.00 62.88 229 GLU A C 1
ATOM 1865 O O . GLU A 1 229 ? 13.387 2.755 -20.874 1.00 62.88 229 GLU A O 1
ATOM 1870 N N . ASP A 1 230 ? 14.173 3.081 -18.780 1.00 58.91 230 ASP A N 1
ATOM 1871 C CA . ASP A 1 230 ? 15.344 3.876 -19.172 1.00 58.91 230 ASP A CA 1
ATOM 1872 C C . ASP A 1 230 ? 16.305 3.076 -20.087 1.00 58.91 230 ASP A C 1
ATOM 1874 O O . ASP A 1 230 ? 17.110 3.671 -20.808 1.00 58.91 230 ASP A O 1
ATOM 1878 N N . ASN A 1 231 ? 16.209 1.736 -20.113 1.00 66.88 231 ASN A N 1
ATOM 1879 C CA . ASN A 1 231 ? 16.899 0.882 -21.081 1.00 66.88 231 ASN A CA 1
ATOM 1880 C C . ASN A 1 231 ? 16.054 -0.332 -21.540 1.00 66.88 231 ASN A C 1
ATOM 1882 O O . ASN A 1 231 ? 15.083 -0.739 -20.902 1.00 66.88 231 ASN A O 1
ATOM 1886 N N . ALA A 1 232 ? 16.433 -0.911 -22.685 1.00 67.12 232 ALA A N 1
ATOM 1887 C CA . ALA A 1 232 ? 15.698 -2.008 -23.319 1.00 67.12 232 ALA A CA 1
ATOM 1888 C C . ALA A 1 232 ? 15.785 -3.348 -22.562 1.00 67.12 232 ALA A C 1
ATOM 1890 O O . ALA A 1 232 ? 14.846 -4.138 -22.631 1.00 67.12 232 ALA A O 1
ATOM 1891 N N . ASP A 1 233 ? 16.887 -3.597 -21.849 1.00 71.56 233 ASP A N 1
ATOM 1892 C CA . ASP A 1 233 ? 17.129 -4.854 -21.127 1.00 71.56 233 ASP A CA 1
ATOM 1893 C C . ASP A 1 233 ? 16.201 -4.978 -19.909 1.00 71.56 233 ASP A C 1
ATOM 1895 O O . ASP A 1 233 ? 15.570 -6.014 -19.692 1.00 71.56 233 ASP A O 1
ATOM 1899 N N . ASP A 1 234 ? 16.038 -3.891 -19.156 1.00 72.38 234 ASP A N 1
ATOM 1900 C CA . ASP A 1 234 ? 15.120 -3.849 -18.021 1.00 72.38 234 ASP A CA 1
ATOM 1901 C C . ASP A 1 234 ? 13.663 -4.005 -18.497 1.00 72.38 234 ASP A C 1
ATOM 1903 O O . ASP A 1 234 ? 12.921 -4.820 -17.940 1.00 72.38 234 ASP A O 1
ATOM 1907 N N . SER A 1 235 ? 13.296 -3.370 -19.621 1.00 75.19 235 SER A N 1
ATOM 1908 C CA . SER A 1 235 ? 11.966 -3.512 -20.238 1.00 75.19 235 SER A CA 1
ATOM 1909 C C . SER A 1 235 ? 11.657 -4.955 -20.650 1.00 75.19 235 SER A C 1
ATOM 1911 O O . SER A 1 235 ? 10.542 -5.458 -20.441 1.00 75.19 235 SER A O 1
ATOM 1913 N N . GLU A 1 236 ? 12.640 -5.658 -21.221 1.00 79.25 236 GLU A N 1
ATOM 1914 C CA . GLU A 1 236 ? 12.493 -7.059 -21.615 1.00 79.25 236 GLU A CA 1
ATOM 1915 C C . GLU A 1 236 ? 12.331 -7.969 -20.389 1.00 79.25 236 GLU A C 1
ATOM 1917 O O . GLU A 1 236 ? 11.403 -8.787 -20.344 1.00 79.25 236 GLU A O 1
ATOM 1922 N N . LYS A 1 237 ? 13.162 -7.783 -19.355 1.00 79.88 237 LYS A N 1
ATOM 1923 C CA . LYS A 1 237 ? 13.065 -8.532 -18.091 1.00 79.88 237 LYS A CA 1
ATOM 1924 C C . LYS A 1 237 ? 11.726 -8.307 -17.401 1.00 79.88 237 LYS A C 1
ATOM 1926 O O . LYS A 1 237 ? 11.051 -9.279 -17.059 1.00 79.88 237 LYS A O 1
ATOM 1931 N N . ALA A 1 238 ? 11.300 -7.054 -17.254 1.00 81.00 238 ALA A N 1
ATOM 1932 C CA . ALA A 1 238 ? 10.017 -6.717 -16.651 1.00 81.00 238 ALA A CA 1
ATOM 1933 C C . ALA A 1 238 ? 8.853 -7.351 -17.425 1.00 81.00 238 ALA A C 1
ATOM 1935 O O . ALA A 1 238 ? 7.924 -7.911 -16.835 1.00 81.00 238 ALA A O 1
ATOM 1936 N N . THR A 1 239 ? 8.924 -7.345 -18.759 1.00 83.88 239 THR A N 1
ATOM 1937 C CA . THR A 1 239 ? 7.934 -8.002 -19.621 1.00 83.88 239 THR A CA 1
ATOM 1938 C C . THR A 1 239 ? 7.909 -9.521 -19.414 1.00 83.88 239 THR A C 1
ATOM 1940 O O . THR A 1 239 ? 6.827 -10.116 -19.319 1.00 83.88 239 THR A O 1
ATOM 1943 N N . ALA A 1 240 ? 9.073 -10.164 -19.300 1.00 85.44 240 ALA A N 1
ATOM 1944 C CA . ALA A 1 240 ? 9.182 -11.598 -19.038 1.00 85.44 240 ALA A CA 1
ATOM 1945 C C . ALA A 1 240 ? 8.620 -11.985 -17.655 1.00 85.44 240 ALA A C 1
ATOM 1947 O O . ALA A 1 240 ? 7.907 -12.990 -17.528 1.00 85.44 240 ALA A O 1
ATOM 1948 N N . GLU A 1 241 ? 8.861 -11.173 -16.626 1.00 85.00 241 GLU A N 1
ATOM 1949 C CA . GLU A 1 241 ? 8.311 -11.391 -15.284 1.00 85.00 241 GLU A CA 1
ATOM 1950 C C . GLU A 1 241 ? 6.797 -11.199 -15.236 1.00 85.00 241 GLU A C 1
ATOM 1952 O O . GLU A 1 241 ? 6.084 -12.065 -14.726 1.00 85.00 241 GLU A O 1
ATOM 1957 N N . LEU A 1 242 ? 6.275 -10.140 -15.859 1.00 87.00 242 LEU A N 1
ATOM 1958 C CA . LEU A 1 242 ? 4.833 -9.916 -16.005 1.00 87.00 242 LEU A CA 1
ATOM 1959 C C . LEU A 1 242 ? 4.143 -11.090 -16.706 1.00 87.00 242 LEU A C 1
ATOM 1961 O O . LEU A 1 242 ? 3.068 -11.537 -16.293 1.00 87.00 242 LEU A O 1
ATOM 1965 N N . LYS A 1 243 ? 4.765 -11.619 -17.767 1.00 87.94 243 LYS A N 1
ATOM 1966 C CA . LYS A 1 243 ? 4.277 -12.815 -18.462 1.00 87.94 243 LYS A CA 1
ATOM 1967 C C . LYS A 1 243 ? 4.270 -14.025 -17.530 1.00 87.94 243 LYS A C 1
ATOM 1969 O O . LYS A 1 243 ? 3.295 -14.779 -17.517 1.00 87.94 243 LYS A O 1
ATOM 1974 N N . THR A 1 244 ? 5.313 -14.183 -16.720 1.00 86.50 244 THR A N 1
ATOM 1975 C CA . THR A 1 244 ? 5.404 -15.250 -15.720 1.00 86.50 244 THR A CA 1
ATOM 1976 C C . THR A 1 244 ? 4.289 -15.120 -14.685 1.00 86.50 244 THR A C 1
ATOM 1978 O O . THR A 1 244 ? 3.546 -16.081 -14.493 1.00 86.50 244 THR A O 1
ATOM 1981 N N . MET A 1 245 ? 4.073 -13.938 -14.101 1.00 86.44 245 MET A N 1
ATOM 1982 C CA . MET A 1 245 ? 2.979 -13.685 -13.154 1.00 86.44 245 MET A CA 1
ATOM 1983 C C . MET A 1 245 ? 1.614 -14.053 -13.737 1.00 86.44 245 MET A C 1
ATOM 1985 O O . MET A 1 245 ? 0.858 -14.811 -13.126 1.00 86.44 245 MET A O 1
ATOM 1989 N N . ARG A 1 246 ? 1.324 -13.590 -14.957 1.00 87.19 246 ARG A N 1
ATOM 1990 C CA . ARG A 1 246 ? 0.072 -13.912 -15.655 1.00 87.19 246 ARG A CA 1
ATOM 1991 C C . ARG A 1 246 ? -0.069 -15.411 -15.917 1.00 87.19 246 ARG A C 1
ATOM 1993 O O . ARG A 1 246 ? -1.130 -15.966 -15.661 1.00 87.19 246 ARG A O 1
ATOM 2000 N N . SER A 1 247 ? 0.996 -16.100 -16.340 1.00 85.12 247 SER A N 1
ATOM 2001 C CA . SER A 1 247 ? 0.966 -17.563 -16.536 1.00 85.12 247 SER A CA 1
ATOM 2002 C C . SER A 1 247 ? 0.774 -18.350 -15.237 1.00 85.12 247 SER A C 1
ATOM 2004 O O . SER A 1 247 ? 0.259 -19.465 -15.254 1.00 85.12 247 SER A O 1
ATOM 2006 N N . ARG A 1 248 ? 1.163 -17.763 -14.098 1.00 83.06 248 ARG A N 1
ATOM 2007 C CA . ARG A 1 248 ? 0.907 -18.314 -12.765 1.00 83.06 248 ARG A CA 1
ATOM 2008 C C . ARG A 1 248 ? -0.514 -18.011 -12.286 1.00 83.06 248 ARG A C 1
ATOM 2010 O O . ARG A 1 248 ? -0.907 -18.566 -11.272 1.00 83.06 248 ARG A O 1
ATOM 2017 N N . GLY A 1 249 ? -1.273 -17.203 -13.030 1.00 82.81 249 GLY A N 1
ATOM 2018 C CA . GLY A 1 249 ? -2.692 -16.896 -12.841 1.00 82.81 249 GLY A CA 1
ATOM 2019 C C . GLY A 1 249 ? -2.979 -15.592 -12.090 1.00 82.81 249 GLY A C 1
ATOM 2020 O O . GLY A 1 249 ? -4.132 -15.344 -11.747 1.00 82.81 249 GLY A O 1
ATOM 2021 N N . TYR A 1 250 ? -1.962 -14.769 -11.804 1.00 85.62 250 TYR A N 1
ATOM 2022 C CA . TYR A 1 250 ? -2.185 -13.468 -11.169 1.00 85.62 250 TYR A CA 1
ATOM 2023 C C . TYR A 1 250 ? -2.975 -12.557 -12.117 1.00 85.62 250 TYR A C 1
ATOM 2025 O O . TYR A 1 250 ? -2.684 -12.488 -13.315 1.00 85.62 250 TYR A O 1
ATOM 2033 N N . VAL A 1 251 ? -3.946 -11.823 -11.572 1.00 87.56 251 VAL A N 1
ATOM 2034 C CA . VAL A 1 251 ? -4.645 -10.757 -12.300 1.00 87.56 251 VAL A CA 1
ATOM 2035 C C . VAL A 1 251 ? -3.745 -9.527 -12.280 1.00 87.56 251 VAL A C 1
ATOM 2037 O O . VAL A 1 251 ? -3.620 -8.875 -11.246 1.00 87.56 251 VAL A O 1
ATOM 2040 N N . VAL A 1 252 ? -3.074 -9.264 -13.405 1.00 89.25 252 VAL A N 1
ATOM 2041 C CA . VAL A 1 252 ? -2.095 -8.176 -13.529 1.00 89.25 252 VAL A CA 1
ATOM 2042 C C . VAL A 1 252 ? -2.512 -7.179 -14.603 1.00 89.25 252 VAL A C 1
ATOM 2044 O O . VAL A 1 252 ? -2.431 -7.468 -15.807 1.00 89.25 252 VAL A O 1
ATOM 2047 N N . GLU A 1 253 ? -2.881 -5.989 -14.148 1.00 91.19 253 GLU A N 1
ATOM 2048 C CA . GLU A 1 253 ? -3.124 -4.804 -14.956 1.00 91.19 253 GL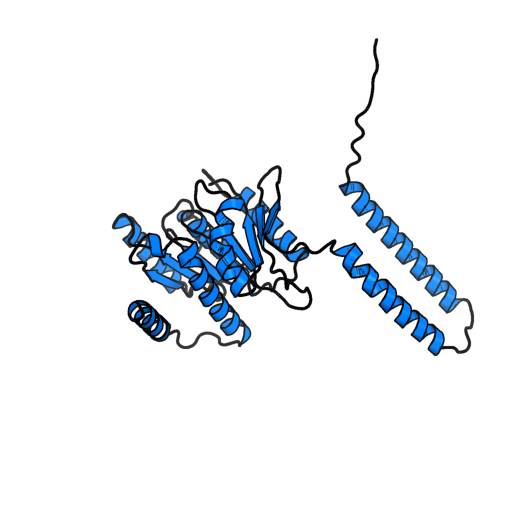U A CA 1
ATOM 2049 C C . GLU A 1 253 ? -1.839 -3.999 -15.133 1.00 91.19 253 GLU A C 1
ATOM 2051 O O . GLU A 1 253 ? -1.049 -3.843 -14.204 1.00 91.19 253 GLU A O 1
ATOM 2056 N N . THR A 1 254 ? -1.616 -3.495 -16.343 1.00 89.94 254 THR A N 1
ATOM 2057 C CA . THR A 1 254 ? -0.442 -2.682 -16.669 1.00 89.94 254 THR A CA 1
ATOM 2058 C C . THR A 1 254 ? -0.882 -1.432 -17.406 1.00 89.94 254 THR A C 1
ATOM 2060 O O . THR A 1 254 ? -1.537 -1.551 -18.443 1.00 89.94 254 THR A O 1
ATOM 2063 N N . VAL A 1 255 ? -0.473 -0.273 -16.904 1.00 87.75 255 VAL A N 1
ATOM 2064 C CA . VAL A 1 255 ? -0.677 1.040 -17.516 1.00 87.75 255 VAL A CA 1
ATOM 2065 C C . VAL A 1 255 ? 0.682 1.571 -17.950 1.00 87.75 255 VAL A C 1
ATOM 2067 O O . VAL A 1 255 ? 1.629 1.584 -17.163 1.00 87.75 255 VAL A O 1
ATOM 2070 N N . GLU A 1 256 ? 0.782 1.977 -19.212 1.00 86.38 256 GLU A N 1
ATOM 2071 C CA . GLU A 1 256 ? 1.993 2.578 -19.771 1.00 86.38 256 GLU A CA 1
ATOM 2072 C C . GLU A 1 256 ? 1.839 4.096 -19.772 1.00 86.38 256 GLU A C 1
ATOM 2074 O O . GLU A 1 256 ? 0.984 4.638 -20.473 1.00 86.38 256 GLU A O 1
ATOM 2079 N N . ALA A 1 257 ? 2.652 4.767 -18.963 1.00 84.50 257 ALA A N 1
ATOM 2080 C CA . ALA A 1 257 ? 2.720 6.217 -18.923 1.00 84.50 257 ALA A CA 1
ATOM 2081 C C . ALA A 1 257 ? 3.580 6.741 -20.077 1.00 84.50 257 ALA A C 1
ATOM 2083 O O . ALA A 1 257 ? 4.667 6.223 -20.350 1.00 84.50 257 ALA A O 1
ATOM 2084 N N . LYS A 1 258 ? 3.109 7.802 -20.734 1.00 81.06 258 LYS A N 1
ATOM 2085 C CA . LYS A 1 258 ? 3.827 8.466 -21.833 1.00 81.06 258 LYS A CA 1
ATOM 2086 C C . LYS A 1 258 ? 4.921 9.393 -21.321 1.00 81.06 258 LYS A C 1
ATOM 2088 O O . LYS A 1 258 ? 5.883 9.666 -22.033 1.00 81.06 258 LYS A O 1
ATOM 2093 N N . THR A 1 259 ? 4.759 9.906 -20.105 1.00 82.44 259 THR A N 1
ATOM 2094 C CA . THR A 1 259 ? 5.671 10.874 -19.496 1.00 82.44 259 THR A CA 1
ATOM 2095 C C . THR A 1 259 ? 5.999 10.483 -18.059 1.00 82.44 259 THR A C 1
ATOM 2097 O O . THR A 1 259 ? 5.239 9.783 -17.394 1.00 82.44 259 THR A O 1
ATOM 2100 N N . ARG A 1 260 ? 7.134 10.971 -17.543 1.00 80.69 260 ARG A N 1
ATOM 2101 C CA . ARG A 1 260 ? 7.480 10.804 -16.120 1.00 80.69 260 ARG A CA 1
ATOM 2102 C C . ARG A 1 260 ? 6.502 11.543 -15.201 1.00 80.69 260 ARG A C 1
ATOM 2104 O O . ARG A 1 260 ? 6.292 11.114 -14.074 1.00 80.69 260 ARG A O 1
ATOM 2111 N N . GLU A 1 261 ? 5.890 12.624 -15.682 1.00 84.88 261 GLU A N 1
ATOM 2112 C CA . GLU A 1 261 ? 4.909 13.409 -14.926 1.00 84.88 261 GLU A CA 1
ATOM 2113 C C . GLU A 1 261 ? 3.620 12.618 -14.655 1.00 84.88 261 GLU A C 1
ATOM 2115 O O . GLU A 1 261 ? 3.072 12.695 -13.554 1.00 84.88 261 GLU A O 1
ATOM 2120 N N . GLU A 1 262 ? 3.171 11.794 -15.606 1.00 83.69 262 GLU A N 1
ATOM 2121 C CA . GLU A 1 262 ? 2.037 10.871 -15.419 1.00 83.69 262 GLU A CA 1
ATOM 2122 C C . GLU A 1 262 ? 2.288 9.835 -14.308 1.00 83.69 262 GLU A C 1
ATOM 2124 O O . GLU A 1 262 ? 1.343 9.361 -13.684 1.00 83.69 262 GLU A O 1
ATOM 2129 N N . LEU A 1 263 ? 3.555 9.518 -14.019 1.00 87.94 263 LEU A N 1
ATOM 2130 C CA . LEU A 1 263 ? 3.954 8.619 -12.928 1.00 87.94 263 LEU A CA 1
ATOM 2131 C C . LEU A 1 263 ? 4.207 9.341 -11.605 1.00 87.94 263 LEU A C 1
ATOM 2133 O O . LEU A 1 263 ? 4.535 8.689 -10.614 1.00 87.94 263 LEU A O 1
ATOM 2137 N N . SER A 1 264 ? 4.085 10.670 -11.559 1.00 90.56 264 SER A N 1
ATOM 2138 C CA . SER A 1 264 ? 4.161 11.378 -10.284 1.00 90.56 264 SER A CA 1
ATOM 2139 C C . SER A 1 264 ? 3.053 10.882 -9.356 1.00 90.56 264 SER A C 1
ATOM 2141 O O . SER A 1 264 ? 1.934 10.608 -9.789 1.00 90.56 264 SER A O 1
ATOM 2143 N N . VAL A 1 265 ? 3.346 10.783 -8.060 1.00 92.12 265 VAL A N 1
ATOM 2144 C CA . VAL A 1 265 ? 2.387 10.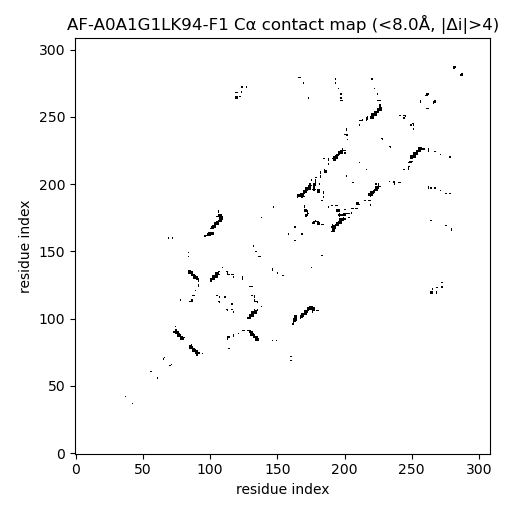282 -7.063 1.00 92.12 265 VAL A CA 1
ATOM 2145 C C . VAL A 1 265 ? 1.069 11.063 -7.091 1.00 92.12 265 VAL A C 1
ATOM 2147 O O . VAL A 1 265 ? 0.003 10.465 -6.979 1.00 92.12 265 VAL A O 1
ATOM 2150 N N . ALA A 1 266 ? 1.129 12.381 -7.292 1.00 89.50 266 ALA A N 1
ATOM 2151 C CA . ALA A 1 266 ? -0.054 13.234 -7.368 1.00 89.50 266 ALA A CA 1
ATOM 2152 C C . ALA A 1 266 ? -0.976 12.876 -8.549 1.00 89.50 266 ALA A C 1
ATOM 2154 O O . ALA A 1 266 ? -2.194 12.939 -8.403 1.00 89.50 266 ALA A O 1
ATOM 2155 N N . ASN A 1 267 ? -0.409 12.460 -9.685 1.00 90.44 267 ASN A N 1
ATOM 2156 C CA . ASN A 1 267 ? -1.172 12.048 -10.865 1.00 90.44 267 ASN A CA 1
ATOM 2157 C C . ASN A 1 267 ? -1.562 10.565 -10.814 1.00 90.44 267 ASN A C 1
ATOM 2159 O O . ASN A 1 267 ? -2.643 10.193 -11.257 1.00 90.44 267 ASN A O 1
ATOM 2163 N N . ALA A 1 268 ? -0.715 9.711 -10.243 1.00 92.81 268 ALA A N 1
ATOM 2164 C CA . ALA A 1 268 ? -0.972 8.281 -10.129 1.00 92.81 268 ALA A CA 1
ATOM 2165 C C . ALA A 1 268 ? -2.008 7.946 -9.041 1.00 92.81 268 ALA A C 1
ATOM 2167 O O . ALA A 1 268 ? -2.786 7.001 -9.199 1.00 92.81 268 ALA A O 1
ATOM 2168 N N . SER A 1 269 ? -2.036 8.695 -7.932 1.00 95.94 269 SER A N 1
ATOM 2169 C CA . SER A 1 269 ? -2.856 8.350 -6.766 1.00 95.94 269 SER A CA 1
ATOM 2170 C C . SER A 1 269 ? -4.366 8.314 -7.037 1.00 95.94 269 SER A C 1
ATOM 2172 O O . SER A 1 269 ? -4.982 7.331 -6.616 1.00 95.94 269 SER A O 1
ATOM 2174 N N . PRO A 1 270 ? -4.991 9.251 -7.784 1.00 94.75 270 PRO A N 1
ATOM 2175 C CA . PRO A 1 270 ? -6.424 9.173 -8.068 1.00 94.75 270 PRO A CA 1
ATOM 2176 C C . PRO A 1 270 ? -6.792 7.907 -8.850 1.00 94.75 270 PRO A C 1
ATOM 2178 O O . PRO A 1 270 ? -7.785 7.257 -8.525 1.00 94.75 270 PRO A O 1
ATOM 2181 N N . HIS A 1 271 ? -5.958 7.515 -9.820 1.00 91.62 271 HIS A N 1
ATOM 2182 C CA . HIS A 1 271 ? -6.164 6.309 -10.629 1.00 91.62 271 HIS A CA 1
ATOM 2183 C C . HIS A 1 271 ? -6.038 5.032 -9.805 1.00 91.62 271 HIS A C 1
ATOM 2185 O O . HIS A 1 271 ? -6.848 4.119 -9.937 1.00 91.62 271 HIS A O 1
ATOM 2191 N N . ILE A 1 272 ? -5.041 4.975 -8.923 1.00 97.31 272 ILE A N 1
ATOM 2192 C CA . ILE A 1 272 ? -4.834 3.828 -8.036 1.00 97.31 272 ILE A CA 1
ATOM 2193 C C . ILE A 1 272 ? -6.023 3.653 -7.086 1.00 97.31 272 ILE A C 1
ATOM 2195 O O . ILE A 1 272 ? -6.448 2.525 -6.840 1.00 97.31 272 ILE A O 1
ATOM 2199 N N . PHE A 1 273 ? -6.570 4.753 -6.564 1.00 97.38 273 PHE A N 1
ATOM 2200 C CA . PHE A 1 273 ? -7.705 4.708 -5.643 1.00 97.38 273 PHE A CA 1
ATOM 2201 C C . PHE A 1 273 ? -8.970 4.250 -6.364 1.00 97.38 273 PHE A C 1
ATOM 2203 O O . PHE A 1 273 ? -9.639 3.340 -5.884 1.00 97.38 273 PHE A O 1
ATOM 2210 N N . GLU A 1 274 ? -9.252 4.812 -7.540 1.00 95.50 274 GLU A N 1
ATOM 2211 C CA . GLU A 1 274 ? -10.387 4.399 -8.369 1.00 95.50 274 GLU A CA 1
ATOM 2212 C C . GLU A 1 274 ? -10.315 2.915 -8.745 1.00 95.50 274 GLU A C 1
ATOM 2214 O O . GLU A 1 274 ? -11.279 2.171 -8.558 1.00 95.50 274 GLU A O 1
ATOM 2219 N N . TRP A 1 275 ? -9.154 2.460 -9.221 1.00 96.12 275 TRP A N 1
ATOM 2220 C CA . TRP A 1 275 ? -8.927 1.051 -9.532 1.00 96.12 275 TRP A CA 1
ATOM 2221 C C . TRP A 1 275 ? -9.174 0.159 -8.312 1.00 96.12 275 TRP A C 1
ATOM 2223 O O . TRP A 1 275 ? -9.835 -0.877 -8.402 1.00 96.12 275 TRP A O 1
ATOM 2233 N N . PHE A 1 276 ? -8.686 0.568 -7.141 1.00 96.69 276 PHE A N 1
ATOM 2234 C CA . PHE A 1 276 ? -8.835 -0.226 -5.932 1.00 96.69 276 PHE A CA 1
ATOM 2235 C C . PHE A 1 276 ? -10.279 -0.272 -5.407 1.00 96.69 276 PHE A C 1
ATOM 2237 O O . PHE A 1 276 ? -10.705 -1.301 -4.872 1.00 96.69 276 PHE A O 1
ATOM 2244 N N . GLU A 1 277 ? -11.061 0.793 -5.595 1.00 94.69 277 GLU A N 1
ATOM 2245 C CA . GLU A 1 277 ? -12.505 0.785 -5.333 1.00 94.69 277 GLU A CA 1
ATOM 2246 C C . GLU A 1 277 ? -13.220 -0.234 -6.222 1.00 94.69 277 GLU A C 1
ATOM 2248 O O . GLU A 1 277 ? -13.984 -1.054 -5.711 1.00 94.69 277 GLU A O 1
ATOM 2253 N N . GLN A 1 278 ? -12.923 -0.244 -7.525 1.00 92.06 278 GLN A N 1
ATOM 2254 C CA . GLN A 1 278 ? -13.500 -1.207 -8.469 1.00 92.06 278 GLN A CA 1
ATOM 2255 C C . GLN A 1 278 ? -13.163 -2.647 -8.067 1.00 92.06 278 GLN A C 1
ATOM 2257 O O . GLN A 1 278 ? -14.056 -3.487 -7.943 1.00 92.06 278 GLN A O 1
ATOM 2262 N N . VAL A 1 279 ? -11.892 -2.911 -7.752 1.00 90.44 279 VAL A N 1
ATOM 2263 C CA . VAL A 1 279 ? -11.437 -4.216 -7.255 1.00 90.44 279 VAL A CA 1
ATOM 2264 C C . VAL A 1 279 ? -12.163 -4.620 -5.966 1.00 90.44 279 VAL A C 1
ATOM 2266 O O . VAL A 1 279 ? -12.526 -5.785 -5.802 1.00 90.44 279 VAL A O 1
ATOM 2269 N N . SER A 1 280 ? -12.387 -3.682 -5.044 1.00 89.44 280 SER A N 1
ATOM 2270 C CA . SER A 1 280 ? -13.089 -3.952 -3.783 1.00 89.44 280 SER A CA 1
ATOM 2271 C C . SER A 1 280 ? -14.558 -4.332 -4.027 1.00 89.44 280 SER A C 1
ATOM 2273 O O . SER A 1 280 ? -15.014 -5.363 -3.529 1.00 89.44 280 SER A O 1
ATOM 2275 N N . LEU A 1 281 ? -15.276 -3.572 -4.864 1.00 87.62 281 LEU A N 1
ATOM 2276 C CA . LEU A 1 281 ? -16.688 -3.813 -5.198 1.00 87.62 281 LEU A CA 1
ATOM 2277 C C . LEU A 1 281 ? -16.908 -5.162 -5.906 1.00 87.62 281 LEU A C 1
ATOM 2279 O O . LEU A 1 281 ? -17.862 -5.893 -5.620 1.00 87.62 281 LEU A O 1
ATOM 2283 N N . GLU A 1 282 ? -16.012 -5.535 -6.819 1.00 80.31 282 GLU A N 1
ATOM 2284 C CA . GLU A 1 282 ? -16.075 -6.826 -7.515 1.00 80.31 282 GLU A CA 1
ATOM 2285 C C . GLU A 1 282 ? -15.907 -8.011 -6.553 1.00 80.31 282 GLU A C 1
ATOM 2287 O O . GLU A 1 282 ? -16.569 -9.045 -6.693 1.00 80.31 282 GLU A O 1
ATOM 2292 N N . ARG A 1 283 ? -15.055 -7.860 -5.533 1.00 78.62 283 ARG A N 1
ATOM 2293 C CA . ARG A 1 283 ? -14.844 -8.895 -4.512 1.00 78.62 283 ARG A CA 1
ATOM 2294 C C . ARG A 1 283 ? -16.045 -9.039 -3.587 1.00 78.62 283 ARG A C 1
ATOM 2296 O O . ARG A 1 283 ? -16.425 -10.170 -3.285 1.00 78.62 283 ARG A O 1
ATOM 2303 N N . GLU A 1 284 ? -16.642 -7.927 -3.168 1.00 80.06 284 GLU A N 1
ATOM 2304 C CA . GLU A 1 284 ? -17.844 -7.916 -2.324 1.00 80.06 284 GLU A CA 1
ATOM 2305 C C . GLU A 1 284 ? -19.050 -8.546 -3.033 1.00 80.06 284 GLU A C 1
ATOM 2307 O O . GLU A 1 284 ? -19.774 -9.346 -2.440 1.00 80.06 284 GLU A O 1
ATOM 2312 N N . SER A 1 285 ? -19.232 -8.261 -4.325 1.00 76.38 285 SER A N 1
ATOM 2313 C CA . SER A 1 285 ? -20.339 -8.804 -5.130 1.00 76.38 285 SER A CA 1
ATOM 2314 C C . SER A 1 285 ? -20.205 -10.296 -5.472 1.00 76.38 285 SER A C 1
ATOM 2316 O O . SER A 1 285 ? -21.119 -10.886 -6.049 1.00 76.38 285 SER A O 1
ATOM 2318 N N . GLY A 1 286 ? -19.086 -10.942 -5.122 1.00 63.09 286 GLY A N 1
ATOM 2319 C CA . GLY A 1 286 ? -18.862 -12.362 -5.394 1.00 63.09 286 GLY A CA 1
ATOM 2320 C C . GLY A 1 286 ? -18.716 -12.693 -6.883 1.00 63.09 286 GLY A C 1
ATOM 2321 O O . GLY A 1 286 ? -18.759 -13.874 -7.246 1.00 63.09 286 GLY A O 1
ATOM 2322 N N . ALA A 1 287 ? -18.511 -11.682 -7.737 1.00 53.16 287 ALA A N 1
ATOM 2323 C CA . ALA A 1 287 ? -18.253 -11.818 -9.165 1.00 53.16 287 ALA A CA 1
ATOM 2324 C C . ALA A 1 287 ? -16.871 -12.456 -9.394 1.00 53.16 287 ALA A C 1
ATOM 2326 O O . ALA A 1 287 ? -15.896 -11.822 -9.789 1.00 53.16 287 ALA A O 1
ATOM 2327 N N . ARG A 1 288 ? -16.755 -13.760 -9.123 1.00 45.62 288 ARG A N 1
ATOM 2328 C CA . ARG A 1 288 ? -15.575 -14.544 -9.487 1.00 45.62 288 ARG A CA 1
ATOM 2329 C C . ARG A 1 288 ? -15.467 -14.577 -11.008 1.00 45.62 288 ARG A C 1
ATOM 2331 O O . ARG A 1 288 ? -16.179 -15.340 -11.651 1.00 45.62 288 ARG A O 1
ATOM 2338 N N . SER A 1 289 ? -14.526 -13.800 -11.542 1.00 48.22 289 SER A N 1
ATOM 2339 C CA . SER A 1 289 ? -13.723 -14.127 -12.726 1.00 48.22 289 SER A CA 1
ATOM 2340 C C . SER A 1 289 ? -14.480 -14.867 -13.839 1.00 48.22 289 SER A C 1
ATOM 2342 O O . SER A 1 289 ? -14.349 -16.081 -13.996 1.00 48.22 289 SER A O 1
ATOM 2344 N N . ARG A 1 290 ? -15.242 -14.135 -14.655 1.00 36.28 290 ARG A N 1
ATOM 2345 C CA . ARG A 1 290 ? -15.468 -14.500 -16.061 1.00 36.28 290 ARG A CA 1
ATOM 2346 C C . ARG A 1 290 ? -15.472 -13.218 -16.890 1.00 36.28 290 ARG A C 1
ATOM 2348 O O . ARG A 1 290 ? -16.211 -12.295 -16.589 1.00 36.28 290 ARG A O 1
ATOM 2355 N N . SER A 1 291 ? -14.592 -13.194 -17.891 1.00 36.12 291 SER A N 1
ATOM 2356 C CA . SER A 1 291 ? -14.335 -12.115 -18.858 1.00 36.12 291 SER A CA 1
ATOM 2357 C C . SER A 1 291 ? -13.880 -10.774 -18.275 1.00 36.12 291 SER A C 1
ATOM 2359 O O . SER A 1 291 ? -14.627 -9.802 -18.211 1.00 36.12 291 SER A O 1
ATOM 2361 N N . TRP A 1 292 ? -12.595 -10.702 -17.941 1.00 40.53 292 TRP A N 1
ATOM 2362 C CA . TRP A 1 292 ? -11.881 -9.433 -17.871 1.00 40.53 292 TRP A CA 1
ATOM 2363 C C . TRP A 1 292 ? -11.764 -8.866 -19.304 1.00 40.53 292 TRP A C 1
ATOM 2365 O O . TRP A 1 292 ? -11.111 -9.469 -20.155 1.00 40.53 292 TRP A O 1
ATOM 2375 N N . SER A 1 293 ? -12.408 -7.728 -19.581 1.00 41.84 293 SER A N 1
ATOM 2376 C CA . SER A 1 293 ? -12.129 -6.866 -20.746 1.00 41.84 293 SER A CA 1
ATOM 2377 C C . SER A 1 293 ? -11.982 -5.401 -20.285 1.00 41.84 293 SER A C 1
ATOM 2379 O O . SER A 1 293 ? -12.854 -4.569 -20.540 1.00 41.84 293 SER A O 1
ATOM 2381 N N . PRO A 1 294 ? -10.894 -5.048 -19.574 1.00 45.66 294 PRO A N 1
ATOM 2382 C CA . PRO A 1 294 ? -10.657 -3.670 -19.120 1.00 45.66 294 PRO A CA 1
ATOM 2383 C C . PRO A 1 294 ? -10.246 -2.727 -20.247 1.00 45.66 294 PRO A C 1
ATOM 2385 O O . PRO A 1 294 ? -10.356 -1.512 -20.112 1.00 45.66 294 PRO A O 1
ATOM 2388 N N . ARG A 1 295 ? -9.806 -3.268 -21.390 1.00 46.44 295 ARG A N 1
ATOM 2389 C CA . ARG A 1 295 ? -9.359 -2.455 -22.524 1.00 46.44 295 ARG A CA 1
ATOM 2390 C C . ARG A 1 295 ? -10.456 -1.561 -23.105 1.00 46.44 295 ARG A C 1
ATOM 2392 O O . ARG A 1 295 ? -10.115 -0.587 -23.746 1.00 46.44 295 ARG A O 1
ATOM 2399 N N . GLN A 1 296 ? -11.745 -1.844 -22.924 1.00 41.59 296 GLN A N 1
ATOM 2400 C CA . GLN A 1 296 ? -12.778 -0.976 -23.510 1.00 41.59 296 GLN A CA 1
ATOM 2401 C C . GLN A 1 296 ? -13.094 0.233 -22.627 1.00 41.59 296 GLN A C 1
ATOM 2403 O O . GLN A 1 296 ? -12.970 1.359 -23.093 1.00 41.59 296 GLN A O 1
ATOM 2408 N N . LYS A 1 297 ? -13.392 0.034 -21.337 1.00 45.59 297 LYS A N 1
ATOM 2409 C CA . LYS A 1 297 ? -13.779 1.146 -20.449 1.00 45.59 297 LYS A CA 1
ATOM 2410 C C . LYS A 1 297 ? -12.623 2.098 -20.121 1.00 45.59 297 LYS A C 1
ATOM 2412 O O . LYS A 1 297 ? -12.840 3.299 -20.015 1.00 45.59 297 LYS A O 1
ATOM 2417 N N . PHE A 1 298 ? -11.398 1.582 -20.003 1.00 48.25 298 PHE A N 1
ATOM 2418 C CA . PHE A 1 298 ? -10.217 2.403 -19.724 1.00 48.25 298 PHE A CA 1
ATOM 2419 C C . PHE A 1 298 ? -9.780 3.240 -20.938 1.00 48.25 298 PHE A C 1
ATOM 2421 O O . PHE A 1 298 ? -9.464 4.416 -20.780 1.00 48.25 298 PHE A O 1
ATOM 2428 N N . PHE A 1 299 ? -9.808 2.681 -22.157 1.00 48.59 299 PHE A N 1
ATOM 2429 C CA . PHE A 1 299 ? -9.474 3.449 -23.365 1.00 48.59 299 PHE A CA 1
ATOM 2430 C C . PHE A 1 299 ? -10.570 4.459 -23.728 1.00 48.59 299 PHE A C 1
ATOM 2432 O O . PHE A 1 299 ? -10.236 5.567 -24.131 1.00 48.59 299 PHE A O 1
ATOM 2439 N N . GLU A 1 300 ? -11.851 4.144 -23.503 1.00 43.22 300 GLU A N 1
ATOM 2440 C CA . GLU A 1 300 ? -12.944 5.122 -23.636 1.00 43.22 300 GLU A CA 1
ATOM 2441 C C . GLU A 1 300 ? -12.775 6.313 -22.674 1.00 43.22 300 GLU A C 1
ATOM 2443 O O . GLU A 1 300 ? -13.076 7.452 -23.031 1.00 43.22 300 GLU A O 1
ATOM 2448 N N . TRP A 1 301 ? -12.250 6.084 -21.467 1.00 49.12 301 TRP A N 1
ATOM 2449 C CA . TRP A 1 301 ? -11.954 7.142 -20.500 1.00 49.12 301 TRP A CA 1
ATOM 2450 C C . TRP A 1 301 ? -10.673 7.927 -20.842 1.00 49.12 301 TRP A C 1
ATOM 2452 O O . TRP A 1 301 ? -10.699 9.158 -20.835 1.00 49.12 301 TRP A O 1
ATOM 2462 N N . ALA A 1 302 ? -9.580 7.253 -21.220 1.00 43.03 302 ALA A N 1
ATOM 2463 C CA . ALA A 1 302 ? -8.324 7.899 -21.614 1.00 43.03 302 ALA A CA 1
ATOM 2464 C C . ALA A 1 302 ? -8.487 8.765 -22.880 1.00 43.03 302 ALA A C 1
ATOM 2466 O O . ALA A 1 302 ? -7.945 9.870 -22.949 1.00 43.03 302 ALA A O 1
ATOM 2467 N N . ASP A 1 303 ? -9.298 8.315 -23.845 1.00 47.00 303 ASP A N 1
ATOM 2468 C CA . ASP A 1 303 ? -9.665 9.111 -25.021 1.00 47.00 303 ASP A CA 1
ATOM 2469 C C . ASP A 1 303 ? -10.525 10.330 -24.651 1.00 47.00 303 ASP A C 1
ATOM 2471 O O . ASP A 1 303 ? -10.370 11.392 -25.254 1.00 47.00 303 ASP A O 1
ATOM 2475 N N . ASN A 1 304 ? -11.400 10.224 -23.646 1.00 43.81 304 ASN A N 1
ATOM 2476 C CA . ASN A 1 304 ? -12.203 11.355 -23.168 1.00 43.81 304 ASN A CA 1
ATOM 2477 C C . ASN A 1 304 ? -11.377 12.381 -22.374 1.00 43.81 304 ASN A C 1
ATOM 2479 O O . ASN A 1 304 ? -11.659 13.578 -22.445 1.00 43.81 304 ASN A O 1
ATOM 2483 N N . LEU A 1 305 ? -10.330 11.949 -21.666 1.00 41.50 305 LEU A N 1
ATOM 2484 C CA . LEU A 1 305 ? -9.432 12.842 -20.928 1.00 41.50 305 LEU A CA 1
ATOM 2485 C C . LEU A 1 305 ? -8.524 13.665 -21.856 1.00 41.50 305 LEU A C 1
ATOM 2487 O O . LEU A 1 305 ? -8.205 14.814 -21.559 1.00 41.50 305 LEU A O 1
ATOM 2491 N N . LEU A 1 306 ? -8.126 13.084 -22.993 1.00 44.56 306 LEU A N 1
ATOM 2492 C CA . LEU A 1 306 ? -7.287 13.737 -24.003 1.00 44.56 306 LEU A CA 1
ATOM 2493 C C . LEU A 1 306 ? -8.074 14.662 -24.947 1.00 44.56 306 LEU A C 1
ATOM 2495 O O . LEU A 1 306 ? -7.464 15.500 -25.605 1.00 44.56 306 LEU A O 1
ATOM 2499 N N . ARG A 1 307 ? -9.407 14.532 -25.020 1.00 42.44 307 ARG A N 1
ATOM 2500 C CA . ARG A 1 307 ? -10.282 15.373 -25.864 1.00 42.44 307 ARG A CA 1
ATOM 2501 C C . ARG A 1 307 ? -10.831 16.624 -25.169 1.00 42.44 307 ARG A C 1
ATOM 2503 O O . ARG A 1 307 ? -11.301 17.516 -25.863 1.00 42.44 307 ARG A O 1
ATOM 2510 N N . ASN A 1 308 ? -10.778 16.694 -23.838 1.00 38.28 308 ASN A N 1
ATOM 2511 C CA . ASN A 1 308 ? -11.302 17.815 -23.043 1.00 38.28 308 ASN A CA 1
ATOM 2512 C C . ASN A 1 308 ? -10.207 18.787 -22.541 1.00 38.28 308 ASN A C 1
ATOM 2514 O O . ASN A 1 308 ? -10.392 19.442 -21.514 1.00 38.28 308 ASN A O 1
ATOM 2518 N N . ARG A 1 309 ? -9.077 18.887 -23.254 1.00 40.47 309 ARG A N 1
ATOM 2519 C CA . ARG A 1 309 ? -8.095 19.977 -23.119 1.00 40.47 309 ARG A CA 1
ATOM 2520 C C . ARG A 1 309 ? -8.054 20.811 -24.390 1.00 40.47 309 ARG A C 1
ATOM 2522 O O . ARG A 1 309 ? -8.096 20.197 -25.478 1.00 40.47 309 ARG A O 1
#

Sequence (309 aa):
MTHDISDGRINPFKHKYLRCFLLGFLLKRGFKEIQDWVVGRGMKRNRSFLFLFLVGFIFVFGQMSYTAFFGEVKTGLQNVASDQYGYSFYVPPDYTPDRGWPLVVVLHDEGDLGEEYIQGWLGAAKERGFLIFCPNYPVPRDFPYDSEAWLLKHKRTFQSQYHIDPNRILVTGSGFGGHYALYLGLRYPEEFAAVASVGNAMSGRFQRLFAFSFAKVNRLPVLILKGSEDNADDSEKATAELKTMRSRGYVVETVEAKTREELSVANASPHIFEWFEQVSLERESGARSRSWSPRQKFFEWADNLLRNR

pLDDT: mean 76.07, std 21.34, range [27.25, 98.75]

Foldseek 3Di:
DDDDDDDPDDDPVVVVVVVVVVVVVVVVVVVVVVVCVVPVDDDPDDPVVVVVVVVVCCVVVVVVVPCVPQPPQDAAWDWADDPAKTKIKHAAPPADQPDAAAEEEEEEAAPDHRSVQCVLQVVLCNVPGYMYIYIGDHPDPADCPVVLVVSLVVVVVVCVNHRHDQLRYEYEYEHSSLCVQLLCCQVCVSNHQEYEGFADHQDDDCNVVRDLDLVCQQRYAYEYEHEDDPDDVSVVRVVVVVVVSVVSPHNYHYHYDDDVVCRPSNNVNNVVSVVSVVSSVCVVVVVPDDDDDPVPVVVVVVVVVVVPD

Radius of gyration: 25.67 Å; Cα contacts (8 Å, |Δi|>4): 405; chains: 1; bounding box: 73×42×76 Å

Mean predicted aligned error: 14.26 Å

Solvent-accessible surface area (backbone atoms only — not comparable to full-atom values): 17399 Å² total; per-residue (Å²): 140,82,91,86,87,85,85,86,77,77,63,74,68,63,56,55,57,52,48,52,52,50,49,53,50,51,50,53,50,52,51,48,53,48,49,52,55,66,70,72,46,90,77,84,78,59,68,67,57,56,48,50,49,49,52,51,46,50,55,56,49,54,62,51,48,53,58,73,70,64,48,82,80,77,56,41,79,47,78,44,86,50,98,84,55,33,35,19,35,34,31,46,83,85,69,60,79,89,48,66,34,39,36,38,37,43,30,47,37,83,92,59,47,19,77,65,52,47,58,43,42,47,65,45,26,64,77,71,61,31,31,39,42,15,53,39,70,78,83,64,90,86,69,55,65,68,59,49,57,48,48,55,51,51,52,53,50,48,50,73,76,40,50,52,32,76,71,35,20,37,29,24,23,35,40,57,12,1,27,48,18,45,49,49,39,61,75,41,49,87,74,25,33,31,28,34,18,22,52,31,57,56,78,57,95,58,46,88,69,65,62,90,52,72,93,55,24,92,50,43,47,34,39,38,40,28,51,77,59,97,46,70,66,59,46,51,50,36,50,53,50,54,50,47,44,44,75,56,54,32,52,72,48,76,45,81,36,94,43,74,68,57,53,33,54,63,58,36,35,50,54,54,51,53,53,49,50,53,55,39,53,43,61,74,70,65,65,73,86,76,82,92,69,64,72,58,67,53,48,59,47,53,56,52,63,69,66,76,110